Protein 8B15 (pdb70)

B-factor: mean 33.49, std 14.32, range [15.81, 115.96]

Radius of gyration: 19.99 Å; Cα contacts (8 Å, |Δi|>4): 329; chains: 10; bounding box: 40×47×48 Å

Structure (mmCIF, N/CA/C/O backbone):
data_8B15
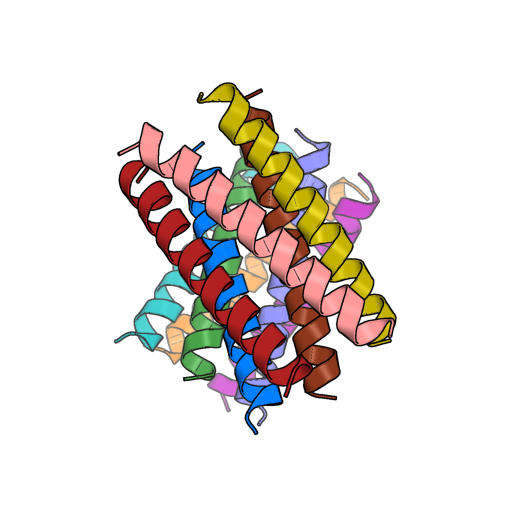#
_entry.id   8B15
#
_cell.length_a   40.273
_cell.length_b   40.273
_cell.length_c   162.422
_cell.angle_alpha   90.000
_cell.angle_beta   90.000
_cell.angle_gamma   120.000
#
_symmetry.space_group_name_H-M   'P 31'
#
loop_
_entity.id
_entity.type
_entity.pdbx_description
1 polymer CC-Pent2-I10Q
2 water water
#
loop_
_atom_site.group_PDB
_atom_site.id
_atom_site.type_symbol
_atom_site.label_atom_id
_atom_site.label_alt_id
_atom_site.label_comp_id
_atom_site.label_asym_id
_atom_site.label_entity_id
_atom_site.label_seq_id
_atom_site.pdbx_PDB_ins_code
_atom_site.Cartn_x
_atom_site.Cartn_y
_atom_site.Cartn_z
_atom_site.occupancy
_atom_site.B_iso_or_equiv
_atom_site.auth_seq_id
_atom_site.auth_comp_id
_atom_site.auth_asym_id
_atom_site.auth_atom_id
_atom_site.pdbx_PDB_model_num
ATOM 1 N N . GLY A 1 2 ? 54.232 -39.801 42.241 1.00 41.77 2 GLY A N 1
ATOM 2 C CA . GLY A 1 2 ? 54.226 -40.007 43.702 1.00 36.45 2 GLY A CA 1
ATOM 3 C C . GLY A 1 2 ? 53.955 -38.716 44.465 1.00 38.02 2 GLY A C 1
ATOM 4 O O . GLY A 1 2 ? 53.738 -37.663 43.870 1.00 32.11 2 GLY A O 1
ATOM 5 N N . GLU A 1 3 ? 54.042 -38.803 45.797 1.00 38.28 3 GLU A N 1
ATOM 6 C CA . GLU A 1 3 ? 53.613 -37.730 46.678 1.00 36.40 3 GLU A CA 1
ATOM 7 C C . GLU A 1 3 ? 54.461 -36.474 46.485 1.00 35.78 3 GLU A C 1
ATOM 8 O O . GLU A 1 3 ? 53.899 -35.377 46.416 1.00 27.18 3 GLU A O 1
ATOM 14 N N . ILE A 1 4 ? 55.796 -36.615 46.406 1.00 25.85 4 ILE A N 1
ATOM 15 C CA . ILE A 1 4 ? 56.647 -35.443 46.277 1.00 24.53 4 ILE A CA 1
ATOM 16 C C . ILE A 1 4 ? 56.398 -34.779 44.926 1.00 23.83 4 ILE A C 1
ATOM 17 O O . ILE A 1 4 ? 56.170 -33.570 44.854 1.00 28.35 4 ILE A O 1
ATOM 22 N N . ALA A 1 5 ? 56.453 -35.578 43.853 1.00 22.25 5 ALA A N 1
ATOM 23 C CA . ALA A 1 5 ? 56.221 -35.068 42.508 1.00 27.96 5 ALA A CA 1
ATOM 24 C C . ALA A 1 5 ? 54.903 -34.288 42.437 1.00 29.82 5 ALA A C 1
ATOM 25 O O . ALA A 1 5 ? 54.836 -33.228 41.817 1.00 30.96 5 ALA A O 1
ATOM 27 N N . GLN A 1 6 ? 53.864 -34.824 43.076 1.00 29.61 6 GLN A N 1
ATOM 28 C CA . GLN A 1 6 ? 52.525 -34.264 42.997 1.00 37.26 6 GLN A CA 1
ATOM 29 C C . GLN A 1 6 ? 52.452 -32.960 43.784 1.00 31.22 6 GLN A C 1
ATOM 30 O O . GLN A 1 6 ? 51.839 -32.000 43.329 1.00 27.08 6 GLN A O 1
ATOM 36 N N . THR A 1 7 ? 53.079 -32.930 44.968 1.00 29.18 7 THR A N 1
ATOM 37 C CA . THR A 1 7 ? 53.122 -31.713 45.751 1.00 28.84 7 THR A CA 1
ATOM 38 C C . THR A 1 7 ? 53.784 -30.599 44.936 1.00 28.32 7 THR A C 1
ATOM 39 O O . THR A 1 7 ? 53.285 -29.474 44.908 1.00 27.19 7 THR A O 1
ATOM 43 N N . LEU A 1 8 ? 54.896 -30.915 44.267 1.00 24.13 8 LEU A N 1
ATOM 44 C CA . LEU A 1 8 ? 55.620 -29.906 43.515 1.00 25.94 8 LEU A CA 1
ATOM 45 C C . LEU A 1 8 ? 54.759 -29.394 42.358 1.00 26.99 8 LEU A C 1
ATOM 46 O O . LEU A 1 8 ? 54.748 -28.196 42.067 1.00 25.04 8 LEU A O 1
ATOM 51 N N . LYS A 1 9 ? 54.038 -30.305 41.703 1.00 28.67 9 LYS A N 1
ATOM 52 C CA . LYS A 1 9 ? 53.163 -29.919 40.605 1.00 30.96 9 LYS A CA 1
ATOM 53 C C . LYS A 1 9 ? 52.036 -29.017 41.114 1.00 28.85 9 LYS A C 1
ATOM 54 O O . LYS A 1 9 ? 51.687 -28.029 40.463 1.00 24.36 9 LYS A O 1
ATOM 60 N N . GLU A 1 10 ? 51.476 -29.344 42.288 1.00 29.00 10 GLU A N 1
ATOM 61 C CA . GLU A 1 10 ? 50.426 -28.520 42.864 1.00 28.79 10 GLU A CA 1
ATOM 62 C C . GLU A 1 10 ? 50.970 -27.126 43.169 1.00 23.17 10 GLU A C 1
ATOM 63 O O . GLU A 1 10 ? 50.296 -26.128 42.913 1.00 30.33 10 GLU A O 1
ATOM 69 N N . GLN A 1 11 ? 52.182 -27.065 43.728 1.00 19.60 11 GLN A N 1
ATOM 70 C CA . GLN A 1 11 ? 52.815 -25.792 44.034 1.00 21.81 11 GLN A CA 1
ATOM 71 C C . GLN A 1 11 ? 52.950 -24.946 42.768 1.00 23.42 11 GLN A C 1
ATOM 72 O O . GLN A 1 11 ? 52.650 -23.750 42.798 1.00 20.32 11 GLN A O 1
ATOM 78 N N . ALA A 1 12 ? 53.405 -25.574 41.674 1.00 20.73 12 ALA A N 1
ATOM 79 C CA . ALA A 1 12 ? 53.608 -24.871 40.419 1.00 20.16 12 ALA A CA 1
ATOM 80 C C . ALA A 1 12 ? 52.288 -24.282 39.918 1.00 23.76 12 ALA A C 1
ATOM 81 O O . ALA A 1 12 ? 52.258 -23.146 39.423 1.00 21.77 12 ALA A O 1
ATOM 83 N N . LYS A 1 13 ? 51.209 -25.075 40.037 1.00 24.29 13 LYS A N 1
ATOM 84 C CA . LYS A 1 13 ? 49.895 -24.656 39.584 1.00 22.87 13 LYS A CA 1
ATOM 85 C C . LYS A 1 13 ? 49.412 -23.452 40.403 1.00 29.98 13 LYS A C 1
ATOM 86 O O . LYS A 1 13 ? 48.903 -22.465 39.847 1.00 21.62 13 LYS A O 1
ATOM 92 N N . THR A 1 14 ? 49.573 -23.542 41.732 1.00 22.45 14 THR A N 1
ATOM 93 C CA . THR A 1 14 ? 49.125 -22.473 42.598 1.00 22.43 14 THR A CA 1
ATOM 94 C C . THR A 1 14 ? 49.911 -21.196 42.305 1.00 19.99 14 THR A C 1
ATOM 95 O O . THR A 1 14 ? 49.333 -20.107 42.293 1.00 18.77 14 THR A O 1
ATOM 99 N N . LEU A 1 15 ? 51.221 -21.339 42.071 1.00 17.87 15 LEU A N 1
ATOM 100 C CA . LEU A 1 15 ? 52.058 -20.194 41.753 1.00 20.62 15 LEU A CA 1
ATOM 101 C C . LEU A 1 15 ? 51.560 -19.487 40.497 1.00 25.10 15 LEU A C 1
ATOM 102 O O . LEU A 1 15 ? 51.566 -18.257 40.452 1.00 24.28 15 LEU A O 1
ATOM 107 N N . LYS A 1 16 ? 51.143 -20.259 39.485 1.00 28.73 16 LYS A N 1
ATOM 108 C CA . LYS A 1 16 ? 50.617 -19.668 38.264 1.00 25.99 16 LYS A CA 1
ATOM 109 C C . LYS A 1 16 ? 49.347 -18.872 38.548 1.00 27.27 16 LYS A C 1
ATOM 110 O O . LYS A 1 16 ? 49.156 -17.793 37.971 1.00 24.17 16 LYS A O 1
ATOM 116 N N . GLU A 1 17 ? 48.476 -19.401 39.416 1.00 24.56 17 GLU A N 1
ATOM 117 C CA . GLU A 1 17 ? 47.261 -18.679 39.776 1.00 29.33 17 GLU A CA 1
ATOM 118 C C . GLU A 1 17 ? 47.618 -17.352 40.453 1.00 23.59 17 GLU A C 1
ATOM 119 O O . GLU A 1 17 ? 47.020 -16.311 40.154 1.00 21.80 17 GLU A O 1
ATOM 125 N N . ILE A 1 18 ? 48.574 -17.419 41.386 1.00 23.19 18 ILE A N 1
ATOM 126 C CA . ILE A 1 18 ? 49.030 -16.255 42.117 1.00 22.25 18 ILE A CA 1
ATOM 127 C C . ILE A 1 18 ? 49.559 -15.202 41.145 1.00 21.14 18 ILE A C 1
ATOM 128 O O . ILE A 1 18 ? 49.216 -14.015 41.262 1.00 19.00 18 ILE A O 1
ATOM 133 N N . ALA A 1 19 ? 50.384 -15.641 40.185 1.00 24.76 19 ALA A N 1
ATOM 134 C CA . ALA A 1 19 ? 50.964 -14.734 39.208 1.00 26.55 19 ALA A CA 1
ATOM 135 C C . ALA A 1 19 ? 49.859 -14.043 38.410 1.00 21.67 19 ALA A C 1
ATOM 136 O O . ALA A 1 19 ? 49.945 -12.841 38.157 1.00 23.87 19 ALA A O 1
ATOM 138 N N . TRP A 1 20 ? 48.839 -14.808 38.003 1.00 21.23 20 TRP A N 1
ATOM 139 C CA . TRP A 1 20 ? 47.772 -14.258 37.182 1.00 25.29 20 TRP A CA 1
ATOM 140 C C . TRP A 1 20 ? 46.950 -13.228 37.963 1.00 29.77 20 TRP A C 1
ATOM 141 O O . TRP A 1 20 ? 46.624 -12.170 37.444 1.00 23.65 20 TRP A O 1
ATOM 152 N N . THR A 1 21 ? 46.580 -13.564 39.198 1.00 22.88 21 THR A N 1
ATOM 153 C CA . THR A 1 21 ? 45.783 -12.667 40.022 1.00 20.04 21 THR A CA 1
ATOM 154 C C . THR A 1 21 ? 46.532 -11.356 40.254 1.00 20.13 21 THR A C 1
ATOM 155 O O . THR A 1 21 ? 45.930 -10.283 40.195 1.00 21.78 21 THR A O 1
ATOM 159 N N . LEU A 1 22 ? 47.850 -11.454 40.487 1.00 18.71 22 LEU A N 1
ATOM 160 C CA . LEU A 1 22 ? 48.661 -10.270 40.684 1.00 17.66 22 LEU A CA 1
ATOM 161 C C . LEU A 1 22 ? 48.694 -9.395 39.437 1.00 21.27 22 LEU A C 1
ATOM 162 O O . LEU A 1 22 ? 48.646 -8.159 39.548 1.00 18.41 22 LEU A O 1
ATOM 167 N N . LYS A 1 23 ? 48.782 -10.036 38.260 1.00 20.38 23 LYS A N 1
ATOM 168 C CA . LYS A 1 23 ? 48.743 -9.289 37.008 1.00 21.05 23 LYS A CA 1
ATOM 169 C C . LYS A 1 23 ? 47.427 -8.527 36.890 1.00 21.98 23 LYS A C 1
ATOM 170 O O . LYS A 1 23 ? 47.421 -7.372 36.458 1.00 27.02 23 LYS A O 1
ATOM 176 N N . GLU A 1 24 ? 46.311 -9.165 37.271 1.00 20.36 24 GLU A N 1
ATOM 177 C CA . GLU A 1 24 ? 45.013 -8.509 37.215 1.00 25.32 24 GLU A CA 1
ATOM 178 C C . GLU A 1 24 ? 44.997 -7.283 38.126 1.00 28.67 24 GLU A C 1
ATOM 179 O O . GLU A 1 24 ? 44.498 -6.224 37.750 1.00 28.20 24 GLU A O 1
ATOM 185 N N . ILE A 1 25 ? 45.552 -7.437 39.331 1.00 29.75 25 ILE A N 1
ATOM 186 C CA . ILE A 1 25 ? 45.594 -6.351 40.295 1.00 27.17 25 ILE A CA 1
ATOM 187 C C . ILE A 1 25 ? 46.431 -5.205 39.733 1.00 24.28 25 ILE A C 1
ATOM 188 O O . ILE A 1 25 ? 45.986 -4.055 39.757 1.00 24.79 25 ILE A O 1
ATOM 193 N N . ALA A 1 26 ? 47.625 -5.522 39.222 1.00 21.76 26 ALA A N 1
ATOM 194 C CA . ALA A 1 26 ? 48.516 -4.507 38.686 1.00 24.90 26 ALA A CA 1
ATOM 195 C C . ALA A 1 26 ? 47.853 -3.760 37.527 1.00 29.30 26 ALA A C 1
ATOM 196 O O . ALA A 1 26 ? 48.022 -2.548 37.395 1.00 25.13 26 ALA A O 1
ATOM 198 N N . GLN A 1 27 ? 47.093 -4.492 36.705 1.00 29.95 27 GLN A N 1
ATOM 199 C CA . GLN A 1 27 ? 46.486 -3.936 35.511 1.00 31.79 27 GLN A CA 1
ATOM 200 C C . GLN A 1 27 ? 45.541 -2.794 35.880 1.00 31.82 27 GLN A C 1
ATOM 201 O O . GLN A 1 27 ? 45.542 -1.754 35.230 1.00 31.36 27 GLN A O 1
ATOM 207 N N . THR A 1 28 ? 44.744 -2.982 36.938 1.00 26.55 28 THR A N 1
ATOM 208 C CA . THR A 1 28 ? 43.759 -1.984 37.297 1.00 30.18 28 THR A CA 1
ATOM 209 C C . THR A 1 28 ? 44.419 -0.735 37.891 1.00 34.61 28 THR A C 1
ATOM 210 O O . THR A 1 28 ? 43.822 0.338 37.871 1.00 29.22 28 THR A O 1
ATOM 214 N N . LEU A 1 29 ? 45.644 -0.862 38.424 1.00 30.80 29 LEU A N 1
ATOM 215 C CA . LEU A 1 29 ? 46.336 0.257 39.043 1.00 37.97 29 LEU A CA 1
ATOM 216 C C . LEU A 1 29 ? 47.231 0.983 38.029 1.00 41.17 29 LEU A C 1
ATOM 217 O O . LEU A 1 29 ? 47.511 0.381 36.974 1.00 43.32 29 LEU A O 1
ATOM 222 N N . GLU B 1 3 ? 33.256 -22.248 14.835 1.00 54.86 2 GLU B N 1
ATOM 223 C CA . GLU B 1 3 ? 33.897 -23.556 14.544 1.00 42.15 2 GLU B CA 1
ATOM 224 C C . GLU B 1 3 ? 35.389 -23.502 14.913 1.00 39.57 2 GLU B C 1
ATOM 225 O O . GLU B 1 3 ? 36.068 -22.467 14.852 1.00 31.76 2 GLU B O 1
ATOM 231 N N . ILE B 1 4 ? 35.867 -24.638 15.415 1.00 34.96 3 ILE B N 1
ATOM 232 C CA . ILE B 1 4 ? 37.194 -24.710 16.015 1.00 31.40 3 ILE B CA 1
ATOM 233 C C . ILE B 1 4 ? 38.234 -24.500 14.923 1.00 30.69 3 ILE B C 1
ATOM 234 O O . ILE B 1 4 ? 39.135 -23.673 15.080 1.00 26.33 3 ILE B O 1
ATOM 239 N N . ALA B 1 5 ? 38.117 -25.266 13.828 1.00 28.18 4 ALA B N 1
ATOM 240 C CA . ALA B 1 5 ? 39.059 -25.163 12.723 1.00 32.32 4 ALA B CA 1
ATOM 241 C C . ALA B 1 5 ? 39.188 -23.710 12.259 1.00 31.14 4 ALA B C 1
ATOM 242 O O . ALA B 1 5 ? 40.289 -23.238 11.983 1.00 31.10 4 ALA B O 1
ATOM 244 N N . GLN B 1 6 ? 38.050 -23.013 12.170 1.00 34.37 5 GLN B N 1
ATOM 245 C CA . GLN B 1 6 ? 38.007 -21.667 11.620 1.00 35.05 5 GLN B CA 1
ATOM 246 C C . GLN B 1 6 ? 38.646 -20.684 12.597 1.00 34.08 5 GLN B C 1
ATOM 247 O O . GLN B 1 6 ? 39.382 -19.790 12.172 1.00 30.85 5 GLN B O 1
ATOM 253 N N . THR B 1 7 ? 38.356 -20.849 13.896 1.00 29.20 6 THR B N 1
ATOM 254 C CA . THR B 1 7 ? 38.982 -20.001 14.891 1.00 24.97 6 THR B CA 1
ATOM 255 C C . THR B 1 7 ? 40.503 -20.128 14.812 1.00 21.33 6 THR B C 1
ATOM 256 O O . THR B 1 7 ? 41.214 -19.129 14.848 1.00 21.94 6 THR B O 1
ATOM 260 N N . LEU B 1 8 ? 41.005 -21.358 14.696 1.00 23.81 7 LEU B N 1
ATOM 261 C CA . LEU B 1 8 ? 42.440 -21.582 14.660 1.00 22.35 7 LEU B CA 1
ATOM 262 C C . LEU B 1 8 ? 43.044 -20.938 13.414 1.00 25.42 7 LEU B C 1
ATOM 263 O O . LEU B 1 8 ? 44.123 -20.360 13.478 1.00 23.76 7 LEU B O 1
ATOM 268 N N . LYS B 1 9 ? 42.349 -21.040 12.283 1.00 28.42 8 LYS B N 1
ATOM 269 C CA . LYS B 1 9 ? 42.822 -20.427 11.052 1.00 29.20 8 LYS B CA 1
ATOM 270 C C . LYS B 1 9 ? 42.857 -18.907 11.192 1.00 29.35 8 LYS B C 1
ATOM 271 O O . LYS B 1 9 ? 43.807 -18.265 10.737 1.00 28.95 8 LYS B O 1
ATOM 277 N N . GLU B 1 10 ? 41.833 -18.326 11.833 1.00 30.08 9 GLU B N 1
ATOM 278 C CA . GLU B 1 10 ? 41.813 -16.889 12.047 1.00 29.50 9 GLU B CA 1
ATOM 279 C C . GLU B 1 10 ? 42.991 -16.479 12.932 1.00 28.04 9 GLU B C 1
ATOM 280 O O . GLU B 1 10 ? 43.645 -15.469 12.678 1.00 24.81 9 GLU B O 1
ATOM 286 N N . GLN B 1 11 ? 43.254 -17.258 13.981 1.00 27.08 10 GLN B N 1
ATOM 287 C CA . GLN B 1 11 ? 44.372 -16.985 14.872 1.00 30.93 10 GLN B CA 1
ATOM 288 C C . GLN B 1 11 ? 45.684 -16.980 14.087 1.00 26.30 10 GLN B C 1
ATOM 289 O O . GLN B 1 11 ? 46.514 -16.102 14.286 1.00 25.16 10 GLN B O 1
ATOM 295 N N . ALA B 1 12 ? 45.868 -17.976 13.213 1.00 27.08 11 ALA B N 1
ATOM 296 C CA . ALA B 1 12 ? 47.087 -18.090 12.423 1.00 31.29 11 ALA B CA 1
ATOM 297 C C . ALA B 1 12 ? 47.268 -16.853 11.537 1.00 27.90 11 ALA B C 1
ATOM 298 O O . ALA B 1 12 ? 48.384 -16.351 11.389 1.00 26.44 11 ALA B O 1
ATOM 300 N N . LYS B 1 13 ? 46.165 -16.389 10.940 1.00 25.61 12 LYS B N 1
ATOM 301 C CA . LYS B 1 13 ? 46.187 -15.225 10.068 1.00 28.76 12 LYS B CA 1
ATOM 302 C C . LYS B 1 13 ? 46.578 -13.972 10.859 1.00 28.66 12 LYS B C 1
ATOM 303 O O . LYS B 1 13 ? 47.408 -13.174 10.418 1.00 24.69 12 LYS B O 1
ATOM 309 N N . THR B 1 14 ? 45.978 -13.806 12.041 1.00 24.17 13 THR B N 1
ATOM 310 C CA . THR B 1 14 ? 46.265 -12.652 12.868 1.00 23.86 13 THR B CA 1
ATOM 311 C C . THR B 1 14 ? 47.728 -12.676 13.300 1.00 23.82 13 THR B C 1
ATOM 312 O O . THR B 1 14 ? 48.380 -11.634 13.323 1.00 20.43 13 THR B O 1
ATOM 316 N N . LEU B 1 15 ? 48.235 -13.858 13.644 1.00 22.13 14 LEU B N 1
ATOM 317 C CA . LEU B 1 15 ? 49.627 -14.003 14.050 1.00 21.92 14 LEU B CA 1
ATOM 318 C C . LEU B 1 15 ? 50.560 -13.547 12.932 1.00 19.86 14 LEU B C 1
ATOM 319 O O . LEU B 1 15 ? 51.571 -12.896 13.211 1.00 19.60 14 LEU B O 1
ATOM 324 N N . LYS B 1 16 ? 50.230 -13.892 11.680 1.00 24.86 15 LYS B N 1
ATOM 325 C CA . LYS B 1 16 ? 51.031 -13.451 10.546 1.00 22.99 15 LYS B CA 1
ATOM 326 C C . LYS B 1 16 ? 51.043 -11.924 10.441 1.00 21.58 15 LYS B C 1
ATOM 327 O O . LYS B 1 16 ? 52.078 -11.334 10.143 1.00 26.60 15 LYS B O 1
ATOM 333 N N . GLU B 1 17 ? 49.891 -11.286 10.661 1.00 22.71 16 GLU B N 1
ATOM 334 C CA . GLU B 1 17 ? 49.825 -9.831 10.623 1.00 26.04 16 GLU B CA 1
ATOM 335 C C . GLU B 1 17 ? 50.711 -9.230 11.716 1.00 22.33 16 GLU B C 1
ATOM 336 O O . GLU B 1 17 ? 51.419 -8.256 11.488 1.00 23.53 16 GLU B O 1
ATOM 342 N N . ILE B 1 18 ? 50.628 -9.802 12.916 1.00 19.45 17 ILE B N 1
ATOM 343 C CA . ILE B 1 18 ? 51.413 -9.359 14.054 1.00 19.08 17 ILE B CA 1
ATOM 344 C C . ILE B 1 18 ? 52.905 -9.456 13.721 1.00 21.88 17 ILE B C 1
ATOM 345 O O . ILE B 1 18 ? 53.664 -8.503 13.968 1.00 21.49 17 ILE B O 1
ATOM 350 N N . ALA B 1 19 ? 53.308 -10.595 13.145 1.00 20.71 18 ALA B N 1
ATOM 351 C CA . ALA B 1 19 ? 54.700 -10.803 12.783 1.00 24.18 18 ALA B CA 1
ATOM 352 C C . ALA B 1 19 ? 55.154 -9.744 11.779 1.00 25.44 18 ALA B C 1
ATOM 353 O O . ALA B 1 19 ? 56.263 -9.234 11.896 1.00 21.69 18 ALA B O 1
ATOM 355 N N . TRP B 1 20 ? 54.306 -9.435 10.789 1.00 21.75 19 TRP B N 1
ATOM 356 C CA . TRP B 1 20 ? 54.662 -8.483 9.747 1.00 23.72 19 TRP B CA 1
ATOM 357 C C . TRP B 1 20 ? 54.816 -7.078 10.328 1.00 25.97 19 TRP B C 1
ATOM 358 O O . TRP B 1 20 ? 55.747 -6.362 9.994 1.00 22.63 19 TRP B O 1
ATOM 369 N N . THR B 1 21 ? 53.866 -6.653 11.158 1.00 22.46 20 THR B N 1
ATOM 370 C CA . THR B 1 21 ? 53.902 -5.322 11.744 1.00 24.19 20 THR B CA 1
ATOM 371 C C . THR B 1 21 ? 55.163 -5.159 12.589 1.00 26.38 20 THR B C 1
ATOM 372 O O . THR B 1 21 ? 55.809 -4.107 12.551 1.00 25.06 20 THR B O 1
ATOM 376 N N . LEU B 1 22 ? 55.518 -6.219 13.331 1.00 29.71 21 LEU B N 1
ATOM 377 C CA . LEU B 1 22 ? 56.720 -6.181 14.148 1.00 25.42 21 LEU B CA 1
ATOM 378 C C . LEU B 1 22 ? 57.974 -6.053 13.281 1.00 36.19 21 LEU B C 1
ATOM 379 O O . LEU B 1 22 ? 58.909 -5.349 13.647 1.00 29.17 21 LEU B O 1
ATOM 384 N N . LYS B 1 23 ? 58.002 -6.757 12.143 1.00 28.36 22 LYS B N 1
ATOM 385 C CA . LYS B 1 23 ? 59.112 -6.632 11.207 1.00 28.98 22 LYS B CA 1
ATOM 386 C C . LYS B 1 23 ? 59.232 -5.188 10.717 1.00 24.67 22 LYS B C 1
ATOM 387 O O . LYS B 1 23 ? 60.334 -4.672 10.601 1.00 23.96 22 LYS B O 1
ATOM 391 N N . GLU B 1 24 ? 58.108 -4.526 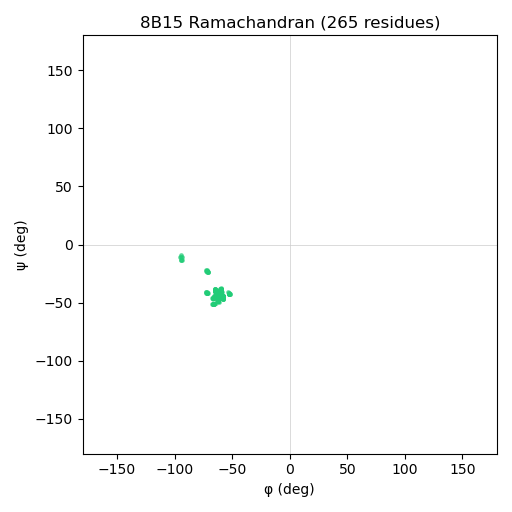10.435 1.00 21.57 23 GLU B N 1
ATOM 392 C CA . GLU B 1 24 ? 58.125 -3.133 10.006 1.00 22.46 23 GLU B CA 1
ATOM 393 C C . GLU B 1 24 ? 58.743 -2.252 11.094 1.00 27.20 23 GLU B C 1
ATOM 394 O O . GLU B 1 24 ? 59.565 -1.375 10.811 1.00 24.13 23 GLU B O 1
ATOM 400 N N . ILE B 1 25 ? 58.338 -2.497 12.344 1.00 20.52 24 ILE B N 1
ATOM 401 C CA . ILE B 1 25 ? 58.846 -1.736 13.471 1.00 24.79 24 ILE B CA 1
ATOM 402 C C . ILE B 1 25 ? 60.355 -1.946 13.597 1.00 24.75 24 ILE B C 1
ATOM 403 O O . ILE B 1 25 ? 61.105 -0.978 13.705 1.00 23.51 24 ILE B O 1
ATOM 408 N N . ALA B 1 26 ? 60.791 -3.207 13.563 1.00 21.10 25 ALA B N 1
ATOM 409 C CA . ALA B 1 26 ? 62.197 -3.541 13.700 1.00 21.58 25 ALA B CA 1
ATOM 410 C C . ALA B 1 26 ? 63.017 -2.890 12.591 1.00 24.16 25 ALA B C 1
ATOM 411 O O . ALA B 1 26 ? 64.133 -2.435 12.835 1.00 27.02 25 ALA B O 1
ATOM 413 N N . GLN B 1 27 ? 62.456 -2.852 11.371 1.00 22.98 26 GLN B N 1
ATOM 414 C CA . GLN B 1 27 ? 63.162 -2.355 10.203 1.00 24.26 26 GLN B CA 1
ATOM 415 C C . GLN B 1 27 ? 63.571 -0.898 10.427 1.00 25.22 26 GLN B C 1
ATOM 416 O O . GLN B 1 27 ? 64.696 -0.519 10.109 1.00 26.15 26 GLN B O 1
ATOM 422 N N . THR B 1 28 ? 62.661 -0.084 10.989 1.00 25.69 27 THR B N 1
ATOM 423 C CA . THR B 1 28 ? 62.943 1.327 11.125 1.00 28.92 27 THR B CA 1
ATOM 424 C C . THR B 1 28 ? 63.980 1.574 12.221 1.00 27.12 27 THR B C 1
ATOM 425 O O . THR B 1 28 ? 64.630 2.620 12.227 1.00 29.87 27 THR B O 1
ATOM 429 N N . LEU B 1 29 ? 64.125 0.625 13.154 1.00 26.71 28 LEU B N 1
ATOM 430 C CA . LEU B 1 29 ? 65.017 0.799 14.293 1.00 31.71 28 LEU B CA 1
ATOM 431 C C . LEU B 1 29 ? 66.397 0.197 14.013 1.00 34.63 28 LEU B C 1
ATOM 432 O O . LEU B 1 29 ? 67.326 0.399 14.792 1.00 35.60 28 LEU B O 1
ATOM 437 N N . LYS B 1 30 ? 66.533 -0.540 12.904 1.00 35.49 29 LYS B N 1
ATOM 438 C CA . LYS B 1 30 ? 67.729 -1.337 12.653 1.00 37.37 29 LYS B CA 1
ATOM 439 C C . LYS B 1 30 ? 68.953 -0.426 12.492 1.00 32.87 29 LYS B C 1
ATOM 440 O O . LYS B 1 30 ? 68.869 0.457 11.620 1.00 32.00 29 LYS B O 1
ATOM 449 N N . GLY C 1 2 ? 42.064 -30.457 32.899 1.00 40.11 1 GLY C N 1
ATOM 450 C CA . GLY C 1 2 ? 42.896 -31.290 32.007 1.00 33.22 1 GLY C CA 1
ATOM 451 C C . GLY C 1 2 ? 44.039 -30.494 31.392 1.00 32.72 1 GLY C C 1
ATOM 452 O O . GLY C 1 2 ? 43.947 -29.276 31.287 1.00 30.91 1 GLY C O 1
ATOM 453 N N . GLU C 1 3 ? 45.080 -31.194 30.933 1.00 27.13 2 GLU C N 1
ATOM 454 C CA . GLU C 1 3 ? 46.314 -30.569 30.490 1.00 31.23 2 GLU C CA 1
ATOM 455 C C . GLU C 1 3 ? 46.085 -29.680 29.271 1.00 27.24 2 GLU C C 1
ATOM 456 O O . GLU C 1 3 ? 46.617 -28.578 29.240 1.00 22.07 2 GLU C O 1
ATOM 462 N N . ILE C 1 4 ? 45.318 -30.135 28.272 1.00 25.37 3 ILE C N 1
ATOM 463 C CA . ILE C 1 4 ? 45.117 -29.336 27.070 1.00 24.20 3 ILE C CA 1
ATOM 464 C C . ILE C 1 4 ? 44.316 -28.079 27.427 1.00 24.88 3 ILE C C 1
ATOM 465 O O . ILE C 1 4 ? 44.709 -26.968 27.085 1.00 18.85 3 ILE C O 1
ATOM 470 N N . ALA C 1 5 ? 43.189 -28.264 28.113 1.00 23.83 4 ALA C N 1
ATOM 471 C CA . ALA C 1 5 ? 42.342 -27.148 28.518 1.00 26.99 4 ALA C CA 1
ATOM 472 C C . ALA C 1 5 ? 43.159 -26.091 29.277 1.00 28.87 4 ALA C C 1
ATOM 473 O O . ALA C 1 5 ? 42.986 -24.887 29.069 1.00 24.62 4 ALA C O 1
ATOM 475 N N . GLN C 1 6 ? 44.052 -26.554 30.153 1.00 27.99 5 GLN C N 1
ATOM 476 C CA . GLN C 1 6 ? 44.813 -25.677 31.026 1.00 33.91 5 GLN C CA 1
ATOM 477 C C . GLN C 1 6 ? 45.865 -24.927 30.220 1.00 28.75 5 GLN C C 1
ATOM 478 O O . GLN C 1 6 ? 46.076 -23.738 30.438 1.00 24.71 5 GLN C O 1
ATOM 484 N N . THR C 1 7 ? 46.531 -25.622 29.294 1.00 36.06 6 THR C N 1
ATOM 485 C CA . THR C 1 7 ? 47.497 -24.976 28.424 1.00 27.60 6 THR C CA 1
ATOM 486 C C . THR C 1 7 ? 46.816 -23.854 27.651 1.00 25.08 6 THR C C 1
ATOM 487 O O . THR C 1 7 ? 47.371 -22.762 27.542 1.00 25.47 6 THR C O 1
ATOM 491 N N . LEU C 1 8 ? 45.623 -24.112 27.113 1.00 23.82 7 LEU C N 1
ATOM 492 C CA . LEU C 1 8 ? 44.931 -23.113 26.314 1.00 21.73 7 LEU C CA 1
ATOM 493 C C . LEU C 1 8 ? 44.581 -21.901 27.175 1.00 25.40 7 LEU C C 1
ATOM 494 O O . LEU C 1 8 ? 44.708 -20.762 26.727 1.00 18.70 7 LEU C O 1
ATOM 499 N N . LYS C 1 9 ? 44.145 -22.155 28.414 1.00 23.00 8 LYS C N 1
ATOM 500 C CA . LYS C 1 9 ? 43.821 -21.072 29.326 1.00 24.19 8 LYS C CA 1
ATOM 501 C C . LYS C 1 9 ? 45.070 -20.257 29.656 1.00 20.48 8 LYS C C 1
ATOM 502 O O . LYS C 1 9 ? 45.013 -19.035 29.729 1.00 27.84 8 LYS C O 1
ATOM 508 N N . GLU C 1 10 ? 46.204 -20.923 29.868 1.00 22.02 9 GLU C N 1
ATOM 509 C CA . GLU C 1 10 ? 47.454 -20.225 30.148 1.00 23.17 9 GLU C CA 1
ATOM 510 C C . GLU C 1 10 ? 47.836 -19.355 28.952 1.00 20.98 9 GLU C C 1
ATOM 511 O O . GLU C 1 10 ? 48.280 -18.224 29.120 1.00 22.70 9 GLU C O 1
ATOM 517 N N . GLN C 1 11 A 47.683 -19.888 27.739 1.00 19.02 9 GLN C N 1
ATOM 518 C CA . GLN C 1 11 A 47.988 -19.138 26.530 1.00 18.98 9 GLN C CA 1
ATOM 519 C C . GLN C 1 11 A 47.134 -17.879 26.470 1.00 20.66 9 GLN C C 1
ATOM 520 O O . GLN C 1 11 A 47.633 -16.805 26.127 1.00 17.24 9 GLN C O 1
ATOM 526 N N . ALA C 1 12 ? 45.833 -18.015 26.767 1.00 18.55 10 ALA C N 1
ATOM 527 C CA . ALA C 1 12 ? 44.915 -16.892 26.728 1.00 19.45 10 ALA C CA 1
ATOM 528 C C . ALA C 1 12 ? 45.351 -15.815 27.720 1.00 22.00 10 ALA C C 1
ATOM 529 O O . ALA C 1 12 ? 45.268 -14.634 27.426 1.00 19.71 10 ALA C O 1
ATOM 531 N N . LYS C 1 13 ? 45.783 -16.234 28.907 1.00 20.73 11 LYS C N 1
ATOM 532 C CA . LYS C 1 13 ? 46.243 -15.321 29.945 1.00 22.78 11 LYS C CA 1
ATOM 533 C C . LYS C 1 13 ? 47.503 -14.586 29.488 1.00 23.31 11 LYS C C 1
ATOM 534 O O . LYS C 1 13 ? 47.621 -13.397 29.666 1.00 21.18 11 LYS C O 1
ATOM 540 N N . THR C 1 14 ? 48.449 -15.304 28.898 1.00 20.11 12 THR C N 1
ATOM 541 C CA . THR C 1 14 ? 49.680 -14.697 28.417 1.00 21.70 12 THR C CA 1
ATOM 542 C C . THR C 1 14 ? 49.365 -13.687 27.312 1.00 19.47 12 THR C C 1
ATOM 543 O O . THR C 1 14 ? 49.950 -12.607 27.276 1.00 19.51 12 THR C O 1
ATOM 547 N N . LEU C 1 15 ? 48.430 -14.029 26.431 1.00 20.11 13 LEU C N 1
ATOM 548 C CA . LEU C 1 15 ? 48.023 -13.126 25.367 1.00 22.68 13 LEU C CA 1
ATOM 549 C C . LEU C 1 15 ? 47.453 -11.827 25.948 1.00 24.24 13 LEU C C 1
ATOM 550 O O . LEU C 1 15 ? 47.717 -10.749 25.429 1.00 22.08 13 LEU C O 1
ATOM 555 N N . LYS C 1 16 ? 46.670 -11.921 27.023 1.00 31.28 14 LYS C N 1
ATOM 556 C CA . LYS C 1 16 ? 46.129 -10.736 27.685 1.00 27.61 14 LYS C CA 1
ATOM 557 C C . LYS C 1 16 ? 47.262 -9.871 28.237 1.00 24.10 14 LYS C C 1
ATOM 558 O O . LYS C 1 16 ? 47.186 -8.651 28.169 1.00 25.13 14 LYS C O 1
ATOM 564 N N . GLU C 1 17 ? 48.302 -10.492 28.813 1.00 23.03 15 GLU C N 1
ATOM 565 C CA . GLU C 1 17 ? 49.436 -9.729 29.324 1.00 24.90 15 GLU C CA 1
ATOM 566 C C . GLU C 1 17 ? 50.128 -9.005 28.176 1.00 22.31 15 GLU C C 1
ATOM 567 O O . GLU C 1 17 ? 50.506 -7.848 28.302 1.00 21.65 15 GLU C O 1
ATOM 573 N N . ILE C 1 18 ? 50.330 -9.713 27.066 1.00 22.27 16 ILE C N 1
ATOM 574 C CA . ILE C 1 18 ? 50.951 -9.148 25.875 1.00 21.15 16 ILE C CA 1
ATOM 575 C C . ILE C 1 18 ? 50.144 -7.944 25.392 1.00 18.17 16 ILE C C 1
ATOM 576 O O . ILE C 1 18 ? 50.716 -6.902 25.097 1.00 21.69 16 ILE C O 1
ATOM 581 N N . ALA C 1 19 ? 48.822 -8.087 25.330 1.00 18.94 17 ALA C N 1
ATOM 582 C CA . ALA C 1 19 ? 47.951 -7.004 24.896 1.00 20.23 17 ALA C CA 1
ATOM 583 C C . ALA C 1 19 ? 48.106 -5.791 25.807 1.00 20.79 17 ALA C C 1
ATOM 584 O O . ALA C 1 19 ? 48.159 -4.667 25.322 1.00 25.27 17 ALA C O 1
ATOM 586 N N . TRP C 1 20 ? 48.171 -6.017 27.125 1.00 22.14 18 TRP C N 1
ATOM 587 C CA . TRP C 1 20 ? 48.260 -4.929 28.086 1.00 21.99 18 TRP C CA 1
ATOM 588 C C . TRP C 1 20 ? 49.592 -4.190 27.948 1.00 19.44 18 TRP C C 1
ATOM 589 O O . TRP C 1 20 ? 49.629 -2.960 27.966 1.00 21.07 18 TRP C O 1
ATOM 600 N N . THR C 1 21 ? 50.692 -4.943 27.852 1.00 17.29 19 THR C N 1
ATOM 601 C CA . THR C 1 21 ? 52.013 -4.349 27.745 1.00 19.54 19 THR C CA 1
ATOM 602 C C . THR C 1 21 ? 52.102 -3.512 26.474 1.00 21.91 19 THR C C 1
ATOM 603 O O . THR C 1 21 ? 52.677 -2.420 26.485 1.00 23.43 19 THR C O 1
ATOM 607 N N . LEU C 1 22 ? 51.519 -4.026 25.381 1.00 21.41 20 LEU C N 1
ATOM 608 C CA . LEU C 1 22 ? 51.531 -3.297 24.120 1.00 24.63 20 LEU C CA 1
ATOM 609 C C . LEU C 1 22 ? 50.734 -1.999 24.238 1.00 22.54 20 LEU C C 1
ATOM 610 O O . LEU C 1 22 ? 51.141 -0.986 23.668 1.00 22.09 20 LEU C O 1
ATOM 615 N N . LYS C 1 23 ? 49.604 -2.031 24.956 1.00 21.89 21 LYS C N 1
ATOM 616 C CA . LYS C 1 23 ? 48.832 -0.819 25.184 1.00 29.41 21 LYS C CA 1
ATOM 617 C C . LYS C 1 23 ? 49.674 0.212 25.929 1.00 21.84 21 LYS C C 1
ATOM 618 O O . LYS C 1 23 ? 49.622 1.397 25.606 1.00 28.16 21 LYS C O 1
ATOM 624 N N . GLU C 1 24 ? 50.452 -0.230 26.922 1.00 25.86 22 GLU C N 1
ATOM 625 C CA . GLU C 1 24 ? 51.318 0.677 27.662 1.00 31.91 22 GLU C CA 1
ATOM 626 C C . GLU C 1 24 ? 52.340 1.325 26.721 1.00 32.27 22 GLU C C 1
ATOM 627 O O . GLU C 1 24 ? 52.598 2.531 26.781 1.00 29.01 22 GLU C O 1
ATOM 633 N N . ILE C 1 25 ? 52.923 0.507 25.844 1.00 23.22 23 ILE C N 1
ATOM 634 C CA . ILE C 1 25 ? 53.908 0.988 24.890 1.00 28.02 23 ILE C CA 1
ATOM 635 C C . ILE C 1 25 ? 53.268 2.013 23.956 1.00 28.69 23 ILE C C 1
ATOM 636 O O . ILE C 1 25 ? 53.818 3.090 23.756 1.00 29.00 23 ILE C O 1
ATOM 641 N N . ALA C 1 26 ? 52.103 1.674 23.397 1.00 23.16 24 ALA C N 1
ATOM 642 C CA . ALA C 1 26 ? 51.408 2.558 22.476 1.00 24.49 24 ALA C CA 1
ATOM 643 C C . ALA C 1 26 ? 51.074 3.889 23.150 1.00 27.95 24 ALA C C 1
ATOM 644 O O . ALA C 1 26 ? 51.162 4.939 22.517 1.00 30.78 24 ALA C O 1
ATOM 646 N N . GLN C 1 27 ? 50.695 3.832 24.432 1.00 28.76 25 GLN C N 1
ATOM 647 C CA . GLN C 1 27 ? 50.261 5.005 25.169 1.00 32.23 25 GLN C CA 1
ATOM 648 C C . GLN C 1 27 ? 51.382 6.053 25.203 1.00 34.30 25 GLN C C 1
ATOM 649 O O . GLN C 1 27 ? 51.130 7.238 24.995 1.00 28.44 25 GLN C O 1
ATOM 655 N N . THR C 1 28 ? 52.616 5.617 25.437 1.00 27.95 26 THR C N 1
ATOM 656 C CA . THR C 1 28 ? 53.724 6.546 25.576 1.00 33.72 26 THR C CA 1
ATOM 657 C C . THR C 1 28 ? 54.083 7.183 24.225 1.00 30.61 26 THR C C 1
ATOM 658 O O . THR C 1 28 ? 54.674 8.260 24.191 1.00 35.21 26 THR C O 1
ATOM 662 N N . LEU C 1 29 ? 53.752 6.524 23.110 1.00 29.14 27 LEU C N 1
ATOM 663 C CA . LEU C 1 29 ? 54.097 7.026 21.783 1.00 31.57 27 LEU C CA 1
ATOM 664 C C . LEU C 1 29 ? 52.957 7.881 21.210 1.00 36.96 27 LEU C C 1
ATOM 665 O O . LEU C 1 29 ? 51.811 7.752 21.721 1.00 36.57 27 LEU C O 1
ATOM 670 N N . GLY D 1 2 ? 58.043 -37.693 56.274 1.00 48.99 1 GLY D N 1
ATOM 671 C CA . GLY D 1 2 ? 59.248 -37.128 56.909 1.00 40.48 1 GLY D CA 1
ATOM 672 C C . GLY D 1 2 ? 59.326 -35.611 56.756 1.00 41.23 1 GLY D C 1
ATOM 673 O O . GLY D 1 2 ? 58.409 -34.968 56.234 1.00 35.94 1 GLY D O 1
ATOM 674 N N . GLU D 1 3 ? 60.485 -35.070 57.145 1.00 40.35 2 GLU D N 1
ATOM 675 C CA . GLU D 1 3 ? 60.673 -33.632 57.252 1.00 39.77 2 GLU D CA 1
ATOM 676 C C . GLU D 1 3 ? 60.571 -32.954 55.889 1.00 31.45 2 GLU D C 1
ATOM 677 O O . GLU D 1 3 ? 59.927 -31.913 55.793 1.00 25.65 2 GLU D O 1
ATOM 683 N N . ILE D 1 4 ? 61.191 -33.510 54.842 1.00 29.84 3 ILE D N 1
ATOM 684 C CA . ILE D 1 4 ? 61.159 -32.881 53.525 1.00 24.21 3 ILE D CA 1
ATOM 685 C C . ILE D 1 4 ? 59.723 -32.891 52.999 1.00 24.54 3 ILE D C 1
ATOM 686 O O . ILE D 1 4 ? 59.207 -31.852 52.578 1.00 26.20 3 ILE D O 1
ATOM 691 N N . ALA D 1 5 ? 59.087 -34.073 53.015 1.00 23.84 4 ALA D N 1
ATOM 692 C CA . ALA D 1 5 ? 57.722 -34.209 52.530 1.00 27.15 4 ALA D CA 1
ATOM 693 C C . ALA D 1 5 ? 56.808 -33.189 53.214 1.00 30.56 4 ALA D C 1
ATOM 694 O O . ALA D 1 5 ? 55.955 -32.583 52.568 1.00 26.59 4 ALA D O 1
ATOM 696 N N . GLN D 1 6 ? 56.989 -33.014 54.529 1.00 31.53 5 GLN D N 1
ATOM 697 C CA . GLN D 1 6 ? 56.116 -32.178 55.329 1.00 29.62 5 GLN D CA 1
ATOM 698 C C . GLN D 1 6 ? 56.360 -30.708 55.009 1.00 24.39 5 GLN D C 1
ATOM 699 O O . GLN D 1 6 ? 55.419 -29.939 54.918 1.00 24.14 5 GLN D O 1
ATOM 705 N N . THR D 1 7 ? 57.625 -30.318 54.849 1.00 22.99 6 THR D N 1
ATOM 706 C CA . THR D 1 7 ? 57.945 -28.956 54.467 1.00 25.10 6 THR D CA 1
ATOM 707 C C . THR D 1 7 ? 57.268 -28.622 53.137 1.00 28.65 6 THR D C 1
ATOM 708 O O . THR D 1 7 ? 56.684 -27.546 52.989 1.00 23.16 6 THR D O 1
ATOM 712 N N . LEU D 1 8 ? 57.339 -29.540 52.171 1.00 26.81 7 LEU D N 1
ATOM 713 C CA . LEU D 1 8 ? 56.768 -29.277 50.856 1.00 26.37 7 LEU D CA 1
ATOM 714 C C . LEU D 1 8 ? 55.252 -29.131 50.967 1.00 29.94 7 LEU D C 1
ATOM 715 O O . LEU D 1 8 ? 54.662 -28.273 50.321 1.00 27.18 7 LEU D O 1
ATOM 720 N N . LYS D 1 9 ? 54.629 -29.971 51.793 1.00 27.93 8 LYS D N 1
ATOM 721 C CA . LYS D 1 9 ? 53.192 -29.899 52.000 1.00 35.90 8 LYS D CA 1
ATOM 722 C C . LYS D 1 9 ? 52.815 -28.574 52.655 1.00 35.84 8 LYS D C 1
ATOM 723 O O . LYS D 1 9 ? 51.822 -27.969 52.265 1.00 27.24 8 LYS D O 1
ATOM 729 N N . GLU D 1 10 ? 53.607 -28.121 53.630 1.00 30.21 9 GLU D N 1
ATOM 730 C CA . GLU D 1 10 ? 53.350 -26.846 54.279 1.00 32.84 9 GLU D CA 1
ATOM 731 C C . GLU D 1 10 ? 53.443 -25.714 53.254 1.00 25.46 9 GLU D C 1
ATOM 732 O O . GLU D 1 10 ? 52.602 -24.814 53.252 1.00 27.06 9 GLU D O 1
ATOM 738 N N . GLN D 1 11 ? 54.467 -25.767 52.392 1.00 23.35 10 GLN D N 1
ATOM 739 C CA . GLN D 1 11 ? 54.640 -24.759 51.361 1.00 22.12 10 GLN D CA 1
ATOM 740 C 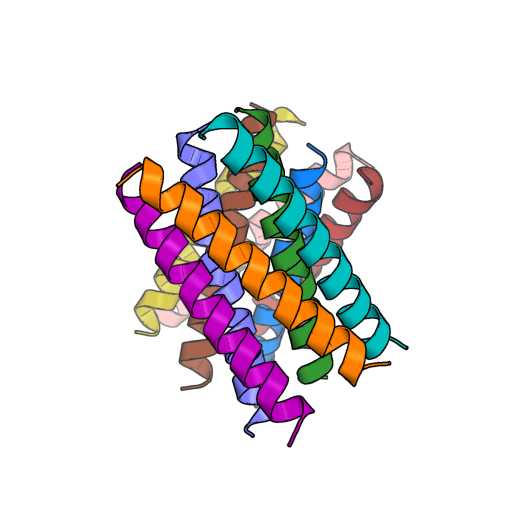C . GLN D 1 11 ? 53.404 -24.703 50.466 1.00 24.82 10 GLN D C 1
ATOM 741 O O . GLN D 1 11 ? 52.919 -23.611 50.151 1.00 24.63 10 GLN D O 1
ATOM 747 N N . ALA D 1 12 ? 52.919 -25.880 50.049 1.00 22.97 11 ALA D N 1
ATOM 748 C CA . ALA D 1 12 ? 51.780 -25.964 49.151 1.00 27.14 11 ALA D CA 1
ATOM 749 C C . ALA D 1 12 ? 50.549 -25.336 49.802 1.00 26.67 11 ALA D C 1
ATOM 750 O O . ALA D 1 12 ? 49.778 -24.647 49.139 1.00 26.10 11 ALA D O 1
ATOM 752 N N . LYS D 1 13 ? 50.363 -25.606 51.098 1.00 26.35 12 LYS D N 1
ATOM 753 C CA . LYS D 1 13 ? 49.226 -25.095 51.845 1.00 27.90 12 LYS D CA 1
ATOM 754 C C . LYS D 1 13 ? 49.301 -23.581 51.942 1.00 25.89 12 LYS D C 1
ATOM 755 O O . LYS D 1 13 ? 48.314 -22.895 51.731 1.00 24.22 12 LYS D O 1
ATOM 761 N N . THR D 1 14 ? 50.487 -23.057 52.256 1.00 22.50 13 THR D N 1
ATOM 762 C CA . THR D 1 14 ? 50.662 -21.616 52.380 1.00 24.30 13 THR D CA 1
ATOM 763 C C . THR D 1 14 ? 50.408 -20.948 51.032 1.00 28.63 13 THR D C 1
ATOM 764 O O . THR D 1 14 ? 49.785 -19.897 50.983 1.00 23.09 13 THR D O 1
ATOM 768 N N . LEU D 1 15 ? 50.875 -21.567 49.949 1.00 22.05 14 LEU D N 1
ATOM 769 C CA . LEU D 1 15 ? 50.650 -21.026 48.615 1.00 26.80 14 LEU D CA 1
ATOM 770 C C . LEU D 1 15 ? 49.157 -20.920 48.309 1.00 22.69 14 LEU D C 1
ATOM 771 O O . LEU D 1 15 ? 48.728 -19.935 47.720 1.00 23.50 14 LEU D O 1
ATOM 776 N N . LYS D 1 16 ? 48.377 -21.927 48.715 1.00 21.60 15 LYS D N 1
ATOM 777 C CA . LYS D 1 16 ? 46.933 -21.885 48.524 1.00 21.73 15 LYS D CA 1
ATOM 778 C C . LYS D 1 16 ? 46.316 -20.716 49.294 1.00 23.98 15 LYS D C 1
ATOM 779 O O . LYS D 1 16 ? 45.406 -20.064 48.797 1.00 22.14 15 LYS D O 1
ATOM 785 N N . GLU D 1 17 ? 46.786 -20.469 50.520 1.00 24.57 16 GLU D N 1
ATOM 786 C CA . GLU D 1 17 ? 46.280 -19.350 51.307 1.00 29.74 16 GLU D CA 1
ATOM 787 C C . GLU D 1 17 ? 46.592 -18.036 50.599 1.00 20.82 16 GLU D C 1
ATOM 788 O O . GLU D 1 17 ? 45.746 -17.145 50.537 1.00 25.04 16 GLU D O 1
ATOM 794 N N . ILE D 1 18 ? 47.825 -17.916 50.103 1.00 21.72 17 ILE D N 1
ATOM 795 C CA . ILE D 1 18 ? 48.272 -16.732 49.388 1.00 22.00 17 ILE D CA 1
ATOM 796 C C . ILE D 1 18 ? 47.381 -16.500 48.174 1.00 26.95 17 ILE D C 1
ATOM 797 O O . ILE D 1 18 ? 46.933 -15.373 47.945 1.00 21.14 17 ILE D O 1
ATOM 802 N N . ALA D 1 19 ? 47.114 -17.565 47.413 1.00 24.98 18 ALA D N 1
ATOM 803 C CA . ALA D 1 19 ? 46.278 -17.466 46.224 1.00 27.13 18 ALA D CA 1
ATOM 804 C C . ALA D 1 19 ? 44.881 -16.964 46.600 1.00 29.52 18 ALA D C 1
ATOM 805 O O . ALA D 1 19 ? 44.327 -16.127 45.896 1.00 21.60 18 ALA D O 1
ATOM 807 N N . TRP D 1 20 ? 44.321 -17.483 47.703 1.00 29.33 19 TRP D N 1
ATOM 808 C CA . TRP D 1 20 ? 42.971 -17.131 48.101 1.00 28.51 19 TRP D CA 1
ATOM 809 C C . TRP D 1 20 ? 42.897 -15.663 48.528 1.00 24.32 19 TRP D C 1
ATOM 810 O O . TRP D 1 20 ? 41.965 -14.949 48.161 1.00 21.93 19 TRP D O 1
ATOM 821 N N . THR D 1 21 ? 43.859 -15.226 49.346 1.00 25.26 20 THR D N 1
ATOM 822 C CA . THR D 1 21 ? 43.882 -13.858 49.834 1.00 27.43 20 THR D CA 1
ATOM 823 C C . THR D 1 21 ? 44.002 -12.892 48.661 1.00 25.11 20 THR D C 1
ATOM 824 O O . THR D 1 21 ? 43.349 -11.850 48.646 1.00 27.19 20 THR D O 1
ATOM 828 N N . LEU D 1 22 ? 44.833 -13.249 47.675 1.00 23.26 21 LEU D N 1
ATOM 829 C CA . LEU D 1 22 ? 45.003 -12.404 46.503 1.00 22.50 21 LEU D CA 1
ATOM 830 C C . LEU D 1 22 ? 43.709 -12.313 45.702 1.00 24.59 21 LEU D C 1
ATOM 831 O O . LEU D 1 22 ? 43.392 -11.248 45.184 1.00 25.62 21 LEU D O 1
ATOM 836 N N . LYS D 1 23 ? 42.974 -13.426 45.597 1.00 25.91 22 LYS D N 1
ATOM 837 C CA . LYS D 1 23 ? 41.680 -13.407 44.923 1.00 32.05 22 LYS D CA 1
ATOM 838 C C . LYS D 1 23 ? 40.735 -12.435 45.633 1.00 28.32 22 LYS D C 1
ATOM 839 O O . LYS D 1 23 ? 40.008 -11.697 44.979 1.00 27.86 22 LYS D O 1
ATOM 845 N N . GLU D 1 24 ? 40.747 -12.433 46.970 1.00 27.09 23 GLU D N 1
ATOM 846 C CA . GLU D 1 24 ? 39.906 -11.522 47.733 1.00 27.22 23 GLU D CA 1
ATOM 847 C C . GLU D 1 24 ? 40.270 -10.070 47.415 1.00 25.37 23 GLU D C 1
ATOM 848 O O . GLU D 1 24 ? 39.399 -9.217 47.217 1.00 27.61 23 GLU D O 1
ATOM 854 N N . ILE D 1 25 ? 41.574 -9.793 47.365 1.00 23.44 24 ILE D N 1
ATOM 855 C CA . ILE D 1 25 ? 42.064 -8.458 47.068 1.00 23.91 24 ILE D CA 1
ATOM 856 C C . ILE D 1 25 ? 41.618 -8.039 45.670 1.00 23.70 24 ILE D C 1
ATOM 857 O O . ILE D 1 25 ? 41.067 -6.951 45.501 1.00 24.97 24 ILE D O 1
ATOM 862 N N . ALA D 1 26 ? 41.832 -8.915 44.689 1.00 23.33 25 ALA D N 1
ATOM 863 C CA . ALA D 1 26 ? 41.481 -8.626 43.305 1.00 25.79 25 ALA D CA 1
ATOM 864 C C . ALA D 1 26 ? 39.984 -8.363 43.177 1.00 31.63 25 ALA D C 1
ATOM 865 O O . ALA D 1 26 ? 39.581 -7.485 42.414 1.00 30.77 25 ALA D O 1
ATOM 867 N N . GLN D 1 27 ? 39.175 -9.116 43.932 1.00 31.14 26 GLN D N 1
ATOM 868 C CA . GLN D 1 27 ? 37.725 -9.043 43.835 1.00 40.18 26 GLN D CA 1
ATOM 869 C C . GLN D 1 27 ? 37.255 -7.629 44.158 1.00 35.28 26 GLN D C 1
ATOM 870 O O . GLN D 1 27 ? 36.396 -7.085 43.455 1.00 39.26 26 GLN D O 1
ATOM 876 N N . THR D 1 28 ? 37.820 -7.025 45.210 1.00 37.62 27 THR D N 1
ATOM 877 C CA . THR D 1 28 ? 37.355 -5.716 45.631 1.00 37.85 27 THR D CA 1
ATOM 878 C C . THR D 1 28 ? 37.777 -4.627 44.641 1.00 33.22 27 THR D C 1
ATOM 879 O O . THR D 1 28 ? 37.152 -3.566 44.596 1.00 28.49 27 THR D O 1
ATOM 883 N N . LEU D 1 29 ? 38.830 -4.886 43.862 1.00 26.56 28 LEU D N 1
ATOM 884 C CA . LEU D 1 29 ? 39.380 -3.879 42.962 1.00 33.30 28 LEU D CA 1
ATOM 885 C C . LEU D 1 29 ? 38.796 -3.999 41.552 1.00 38.08 28 LEU D C 1
ATOM 886 O O . LEU D 1 29 ? 38.966 -3.090 40.743 1.00 37.40 28 LEU D O 1
ATOM 891 N N . LYS D 1 30 ? 38.110 -5.109 41.254 1.00 35.46 29 LYS D N 1
ATOM 892 C CA . LYS D 1 30 ? 37.485 -5.296 39.962 1.00 42.70 29 LYS D CA 1
ATOM 893 C C . LYS D 1 30 ? 36.294 -4.350 39.865 1.00 39.23 29 LYS D C 1
ATOM 894 O O . LYS D 1 30 ? 36.059 -3.940 38.730 1.00 51.76 29 LYS D O 1
ATOM 903 N N . GLY E 1 2 ? 47.418 -33.412 9.084 1.00 34.23 1 GLY E N 1
ATOM 904 C CA . GLY E 1 2 ? 46.014 -32.961 8.989 1.00 30.85 1 GLY E CA 1
ATOM 905 C C . GLY E 1 2 ? 45.889 -31.462 9.238 1.00 29.25 1 GLY E C 1
ATOM 906 O O . GLY E 1 2 ? 46.839 -30.825 9.704 1.00 36.27 1 GLY E O 1
ATOM 907 N N . GLU E 1 3 ? 44.693 -30.920 8.972 1.00 32.33 2 GLU E N 1
ATOM 908 C CA . GLU E 1 3 ? 44.498 -29.479 8.923 1.00 33.87 2 GLU E CA 1
ATOM 909 C C . GLU E 1 3 ? 44.727 -28.832 10.290 1.00 30.68 2 GLU E C 1
ATOM 910 O O . GLU E 1 3 ? 45.386 -27.795 10.362 1.00 24.79 2 GLU E O 1
ATOM 916 N N . ILE E 1 4 ? 44.187 -29.423 11.368 1.00 30.58 3 ILE E N 1
ATOM 917 C CA . ILE E 1 4 ? 44.340 -28.820 12.689 1.00 29.68 3 ILE E CA 1
ATOM 918 C C . ILE E 1 4 ? 45.808 -28.859 13.102 1.00 26.31 3 ILE E C 1
ATOM 919 O O . ILE E 1 4 ? 46.362 -27.842 13.506 1.00 22.28 3 ILE E O 1
ATOM 924 N N . ALA E 1 5 ? 46.424 -30.041 13.003 1.00 26.36 4 ALA E N 1
ATOM 925 C CA . ALA E 1 5 ? 47.827 -30.202 13.370 1.00 28.98 4 ALA E CA 1
ATOM 926 C C . ALA E 1 5 ? 48.695 -29.171 12.645 1.00 30.84 4 ALA E C 1
ATOM 927 O O . ALA E 1 5 ? 49.599 -28.591 13.246 1.00 32.90 4 ALA E O 1
ATOM 929 N N . GLN E 1 6 ? 48.415 -28.955 11.352 1.00 31.63 5 GLN E N 1
ATOM 930 C CA . GLN E 1 6 ? 49.230 -28.098 10.510 1.00 32.95 5 GLN E CA 1
ATOM 931 C C . GLN E 1 6 ? 49.030 -26.635 10.911 1.00 28.00 5 GLN E C 1
ATOM 932 O O . GLN E 1 6 ? 49.991 -25.871 10.961 1.00 27.31 5 GLN E O 1
ATOM 938 N N . THR E 1 7 ? 47.779 -26.244 11.177 1.00 23.14 6 THR E N 1
ATOM 939 C CA . THR E 1 7 ? 47.501 -24.895 11.624 1.00 24.83 6 THR E CA 1
ATOM 940 C C . THR E 1 7 ? 48.278 -24.606 12.909 1.00 27.73 6 THR E C 1
ATOM 941 O O . THR E 1 7 ? 48.880 -23.539 13.043 1.00 19.54 6 THR E O 1
ATOM 945 N N . LEU E 1 8 ? 48.268 -25.555 13.852 1.00 24.67 7 LEU E N 1
ATOM 946 C CA . LEU E 1 8 ? 48.937 -25.339 15.126 1.00 30.19 7 LEU E CA 1
ATOM 947 C C . LEU E 1 8 ? 50.442 -25.198 14.911 1.00 26.78 7 LEU E C 1
ATOM 948 O O . LEU E 1 8 ? 51.080 -24.363 15.540 1.00 21.52 7 LEU E O 1
ATOM 953 N N . LYS E 1 9 ? 51.001 -26.017 14.014 1.00 29.59 8 LYS E N 1
ATOM 954 C CA . LYS E 1 9 ? 52.422 -25.940 13.711 1.00 34.59 8 LYS E CA 1
ATOM 955 C C . LYS E 1 9 ? 52.759 -24.588 13.078 1.00 28.58 8 LYS E C 1
ATOM 956 O O . LYS E 1 9 ? 53.783 -23.994 13.407 1.00 29.09 8 LYS E O 1
ATOM 962 N N . GLU E 1 10 ? 51.897 -24.096 12.184 1.00 27.23 9 GLU E N 1
ATOM 963 C CA . GLU E 1 10 ? 52.121 -22.804 11.562 1.00 31.59 9 GLU E CA 1
ATOM 964 C C . GLU E 1 10 ? 52.100 -21.704 12.625 1.00 27.21 9 GLU E C 1
ATOM 965 O O . GLU E 1 10 ? 52.924 -20.792 12.606 1.00 25.11 9 GLU E O 1
ATOM 971 N N . GLN E 1 11 ? 51.138 -21.787 13.549 1.00 26.20 10 GLN E N 1
ATOM 972 C CA . GLN E 1 11 ? 51.040 -20.820 14.631 1.00 26.64 10 GLN E CA 1
ATOM 973 C C . GLN E 1 11 ? 52.331 -20.805 15.452 1.00 25.98 10 GLN E C 1
ATOM 974 O O . GLN E 1 11 ? 52.832 -19.732 15.783 1.00 19.69 10 GLN E O 1
ATOM 980 N N . ALA E 1 12 ? 52.851 -21.993 15.773 1.00 21.10 11 ALA E N 1
ATOM 981 C CA . ALA E 1 12 ? 54.059 -22.114 16.573 1.00 25.17 11 ALA E CA 1
ATOM 982 C C . ALA E 1 12 ? 55.235 -21.445 15.860 1.00 25.57 11 ALA E C 1
ATOM 983 O O . ALA E 1 12 ? 56.050 -20.776 16.496 1.00 23.45 11 ALA E O 1
ATOM 985 N N . LYS E 1 13 ? 55.319 -21.652 14.539 1.00 24.90 12 LYS E N 1
ATOM 986 C CA . LYS E 1 13 ? 56.390 -21.091 13.730 1.00 24.18 12 LYS E CA 1
ATOM 987 C C . LYS E 1 13 ? 56.297 -19.567 13.722 1.00 22.18 12 LYS E C 1
ATOM 988 O O . LYS E 1 13 ? 57.303 -18.878 13.881 1.00 24.65 12 LYS E O 1
ATOM 994 N N . THR E 1 14 ? 55.084 -19.038 13.533 1.00 22.12 13 THR E N 1
ATOM 995 C CA . THR E 1 14 ? 54.892 -17.599 13.487 1.00 21.20 13 THR E CA 1
ATOM 996 C C . THR E 1 14 ? 55.250 -16.993 14.844 1.00 21.77 13 THR E C 1
ATOM 997 O O . THR E 1 14 ? 55.870 -15.931 14.900 1.00 21.58 13 THR E O 1
ATOM 1001 N N . LEU E 1 15 ? 54.869 -17.673 15.930 1.00 17.61 14 LEU E N 1
ATOM 1002 C CA . LEU E 1 15 ? 55.181 -17.192 17.271 1.00 16.61 14 LEU E CA 1
ATOM 1003 C C . LEU E 1 15 ? 56.696 -17.081 17.459 1.00 21.99 14 LEU E C 1
ATOM 1004 O O . LEU E 1 15 ? 57.162 -16.120 18.068 1.00 20.30 14 LEU E O 1
ATOM 1009 N N . LYS E 1 16 ? 57.455 -18.062 16.941 1.00 19.04 15 LYS E N 1
ATOM 1010 C CA . LYS E 1 16 ? 58.905 -18.011 17.037 1.00 23.49 15 LYS E CA 1
ATOM 1011 C C . LYS E 1 16 ? 59.457 -16.801 16.288 1.00 22.56 15 LYS E C 1
ATOM 1012 O O . LYS E 1 16 ? 60.397 -16.162 16.763 1.00 22.60 15 LYS E O 1
ATOM 1018 N N . GLU E 1 17 ? 58.899 -16.495 15.105 1.00 25.14 16 GLU E N 1
ATOM 1019 C CA . GLU E 1 17 ? 59.340 -15.331 14.357 1.00 22.77 16 GLU E CA 1
ATOM 1020 C C . GLU E 1 17 ? 59.079 -14.057 15.163 1.00 20.75 16 GLU E C 1
ATOM 1021 O O . GLU E 1 17 ? 59.923 -13.162 15.221 1.00 25.42 16 GLU E O 1
ATOM 1027 N N . ILE E 1 18 ? 57.879 -13.972 15.746 1.00 19.92 17 ILE E N 1
ATOM 1028 C CA . ILE E 1 18 ? 57.479 -12.831 16.551 1.00 21.61 17 ILE E CA 1
ATOM 1029 C C . ILE E 1 18 ? 58.462 -12.652 17.713 1.00 25.86 17 ILE E C 1
ATOM 1030 O O . ILE E 1 18 ? 58.925 -11.532 17.970 1.00 20.73 17 ILE E O 1
ATOM 1035 N N . ALA E 1 19 ? 58.780 -13.756 18.398 1.00 21.92 18 ALA E N 1
ATOM 1036 C CA . ALA E 1 19 ? 59.695 -13.714 19.528 1.00 23.89 18 ALA E CA 1
ATOM 1037 C C . ALA E 1 19 ? 61.063 -13.187 19.085 1.00 30.55 18 ALA E C 1
ATOM 1038 O O . ALA E 1 19 ? 61.666 -12.382 19.791 1.00 26.18 18 ALA E O 1
ATOM 1040 N N . TRP E 1 20 ? 61.549 -13.647 17.926 1.00 24.01 19 TRP E N 1
ATOM 1041 C CA . TRP E 1 20 ? 62.865 -13.263 17.449 1.00 28.59 19 TRP E CA 1
ATOM 1042 C C . TRP E 1 20 ? 62.909 -11.777 17.095 1.00 27.98 19 TRP E C 1
ATOM 1043 O O . TRP E 1 20 ? 63.864 -11.082 17.442 1.00 31.99 19 TRP E O 1
ATOM 1054 N N . THR E 1 21 ? 61.893 -11.301 16.370 1.00 22.15 20 THR E N 1
ATOM 1055 C CA . THR E 1 21 ? 61.839 -9.908 15.964 1.00 23.09 20 THR E CA 1
ATOM 1056 C C . THR E 1 21 ? 61.805 -9.007 17.196 1.00 22.94 20 THR E C 1
ATOM 1057 O O . THR E 1 21 ? 62.466 -7.971 17.227 1.00 23.17 20 THR E O 1
ATOM 1061 N N . LEU E 1 22 ? 61.042 -9.416 18.211 1.00 22.90 21 LEU E N 1
ATOM 1062 C CA . LEU E 1 22 ? 60.950 -8.636 19.437 1.00 25.96 21 LEU E CA 1
ATOM 1063 C C . LEU E 1 22 ? 62.295 -8.587 20.160 1.00 24.49 21 LEU E C 1
ATOM 1064 O O . LEU E 1 22 ? 62.648 -7.541 20.707 1.00 23.96 21 LEU E O 1
ATOM 1069 N N . LYS E 1 23 ? 63.034 -9.707 20.156 1.00 24.10 22 LYS E N 1
ATOM 1070 C CA . LYS E 1 23 ? 64.366 -9.718 20.739 1.00 26.94 22 LYS E CA 1
ATOM 1071 C C . LYS E 1 23 ? 65.266 -8.711 20.027 1.00 26.76 22 LYS E C 1
ATOM 1072 O O . LYS E 1 23 ? 66.035 -8.001 20.680 1.00 26.89 22 LYS E O 1
ATOM 1078 N N . GLU E 1 24 ? 65.171 -8.645 18.690 1.00 25.55 23 GLU E N 1
ATOM 1079 C CA . GLU E 1 24 ? 65.967 -7.698 17.926 1.00 29.83 23 GLU E CA 1
ATOM 1080 C C . GLU E 1 24 ? 65.627 -6.264 18.342 1.00 28.53 23 GLU E C 1
ATOM 1081 O O . GLU E 1 24 ? 66.519 -5.428 18.523 1.00 26.83 23 GLU E O 1
ATOM 1087 N N . ILE E 1 25 ? 64.327 -5.987 18.490 1.00 22.87 24 ILE E N 1
ATOM 1088 C CA . ILE E 1 25 ? 63.869 -4.663 18.868 1.00 23.16 24 ILE E CA 1
ATOM 1089 C C . ILE E 1 25 ? 64.402 -4.313 20.256 1.00 26.53 24 ILE E C 1
ATOM 1090 O O . ILE E 1 25 ? 64.967 -3.231 20.442 1.00 28.95 24 ILE E O 1
ATOM 1095 N N . ALA E 1 26 ? 64.244 -5.237 21.213 1.00 22.19 25 ALA E N 1
ATOM 1096 C CA . ALA E 1 26 ? 64.685 -5.007 22.577 1.00 26.11 25 ALA E CA 1
ATOM 1097 C C . ALA E 1 26 ? 66.191 -4.744 22.622 1.00 29.51 25 ALA E C 1
ATOM 1098 O O . ALA E 1 26 ? 66.646 -3.895 23.392 1.00 24.90 25 ALA E O 1
ATOM 1100 N N . GLN E 1 27 ? 66.946 -5.471 21.788 1.00 25.77 26 GLN E N 1
ATOM 1101 C CA . GLN E 1 27 ? 68.395 -5.401 21.794 1.00 29.69 26 GLN E CA 1
ATOM 1102 C C . GLN E 1 27 ? 68.854 -3.974 21.489 1.00 28.73 26 GLN E C 1
ATOM 1103 O O . GLN E 1 27 ? 69.761 -3.466 22.137 1.00 33.16 26 GLN E O 1
ATOM 1109 N N . THR E 1 28 ? 68.217 -3.320 20.509 1.00 29.01 27 THR E N 1
ATOM 1110 C CA . THR E 1 28 ? 68.668 -2.009 20.094 1.00 31.45 27 THR E CA 1
ATOM 1111 C C . THR E 1 28 ? 68.330 -0.951 21.144 1.00 31.76 27 THR E C 1
ATOM 1112 O O . THR E 1 28 ? 68.968 0.103 21.170 1.00 30.49 27 THR E O 1
ATOM 1116 N N . LEU E 1 29 ? 67.335 -1.210 22.004 1.00 31.08 28 LEU E N 1
ATOM 1117 C CA . LEU E 1 29 ? 66.936 -0.251 23.028 1.00 34.96 28 LEU E CA 1
ATOM 1118 C C . LEU E 1 29 ? 67.708 -0.486 24.337 1.00 33.87 28 LEU E C 1
ATOM 1119 O O . LEU E 1 29 ? 68.249 -1.605 24.496 1.00 34.23 28 LEU E O 1
ATOM 1124 N N . GLY F 1 2 ? 31.321 -24.456 24.510 1.00 41.20 1 GLY F N 1
ATOM 1125 C CA . GLY F 1 2 ? 31.887 -24.850 25.813 1.00 36.08 1 GLY F CA 1
ATOM 1126 C C . GLY F 1 2 ? 33.249 -24.205 26.068 1.00 35.01 1 GLY F C 1
ATOM 1127 O O . GLY F 1 2 ? 33.648 -23.262 25.387 1.00 37.46 1 GLY F O 1
ATOM 1128 N N . GLU F 1 3 ? 33.950 -24.731 27.073 1.00 38.38 2 GLU F N 1
ATOM 1129 C CA . GLU F 1 3 ? 35.110 -24.074 27.650 1.00 37.44 2 GLU F CA 1
ATOM 1130 C C . GLU F 1 3 ? 36.253 -23.979 26.644 1.00 33.55 2 GLU F C 1
ATOM 1131 O O . GLU F 1 3 ? 36.871 -22.919 26.546 1.00 29.33 2 GLU F O 1
ATOM 1137 N N . ILE F 1 4 ? 36.543 -25.051 25.893 1.00 28.25 3 ILE F N 1
ATOM 1138 C CA . ILE F 1 4 ? 37.642 -25.017 24.941 1.00 27.75 3 ILE F CA 1
ATOM 1139 C C . ILE F 1 4 ? 37.318 -24.024 23.826 1.00 28.51 3 ILE F C 1
ATOM 1140 O O . ILE F 1 4 ? 38.135 -23.162 23.505 1.00 25.57 3 ILE F O 1
ATOM 1145 N N . ALA F 1 5 ? 36.130 -24.160 23.228 1.00 27.61 4 ALA F N 1
ATOM 1146 C CA . ALA F 1 5 ? 35.708 -23.273 22.154 1.00 29.95 4 ALA F CA 1
ATOM 1147 C C . ALA F 1 5 ? 35.838 -21.809 22.584 1.00 29.76 4 ALA F C 1
ATOM 1148 O O . ALA F 1 5 ? 36.278 -20.971 21.811 1.00 28.93 4 ALA F O 1
ATOM 1150 N N . GLN F 1 6 ? 35.443 -21.510 23.820 1.00 30.58 5 GLN F N 1
ATOM 1151 C CA . GLN F 1 6 ? 35.395 -20.148 24.323 1.00 28.99 5 GLN F CA 1
ATOM 1152 C C . GLN F 1 6 ? 36.811 -19.631 24.561 1.00 30.01 5 GLN F C 1
ATOM 1153 O O . GLN F 1 6 ? 37.099 -18.484 24.256 1.00 27.17 5 GLN F O 1
ATOM 1159 N N . THR F 1 7 ? 37.693 -20.475 25.109 1.00 25.14 6 THR F N 1
ATOM 1160 C CA . THR F 1 7 ? 39.081 -20.091 25.283 1.00 21.70 6 THR F CA 1
ATOM 1161 C C . THR F 1 7 ? 39.690 -19.712 23.934 1.00 26.24 6 THR F C 1
ATOM 1162 O O . THR F 1 7 ? 40.382 -18.696 23.819 1.00 23.98 6 THR F O 1
ATOM 1166 N N . LEU F 1 8 ? 39.430 -20.521 22.903 1.00 21.62 7 LEU F N 1
ATOM 1167 C CA . LEU F 1 8 ? 40.018 -20.270 21.595 1.00 21.95 7 LEU F CA 1
ATOM 1168 C C . LEU F 1 8 ? 39.481 -18.958 21.029 1.00 27.36 7 LEU F C 1
ATOM 1169 O O . LEU F 1 8 ? 40.222 -18.192 20.423 1.00 22.66 7 LEU F O 1
ATOM 1174 N N . LYS F 1 9 ? 38.188 -18.698 21.227 1.00 25.22 8 LYS F N 1
ATOM 1175 C CA . LYS F 1 9 ? 37.578 -17.460 20.761 1.00 31.47 8 LYS F CA 1
ATOM 1176 C C . LYS F 1 9 ? 38.195 -16.269 21.490 1.00 27.60 8 LYS F C 1
ATOM 1177 O O . LYS F 1 9 ? 38.463 -15.252 20.872 1.00 25.71 8 LYS F O 1
ATOM 1183 N N . GLU F 1 10 ? 38.430 -16.392 22.798 1.00 24.27 9 GLU F N 1
ATOM 1184 C CA . GLU F 1 10 ? 39.051 -15.321 23.559 1.00 23.02 9 GLU F CA 1
ATOM 1185 C C . GLU F 1 10 ? 40.458 -15.063 23.029 1.00 25.21 9 GLU F C 1
ATOM 1186 O O . GLU F 1 10 ? 40.856 -13.912 22.881 1.00 25.57 9 GLU F O 1
ATOM 1192 N N . GLN F 1 11 ? 41.209 -16.130 22.749 1.00 21.76 10 GLN F N 1
ATOM 1193 C CA . GLN F 1 11 ? 42.549 -15.997 22.208 1.00 22.69 10 GLN F CA 1
ATOM 1194 C C . GLN F 1 11 ? 42.515 -15.221 20.890 1.00 24.92 10 GLN F C 1
ATOM 1195 O O . GLN F 1 11 ? 43.338 -14.324 20.679 1.00 22.57 10 GLN F O 1
ATOM 1201 N N . ALA F 1 12 ? 41.567 -15.577 20.014 1.00 21.05 11 ALA F N 1
ATOM 1202 C CA . ALA F 1 12 ? 41.450 -14.938 18.714 1.00 24.41 11 ALA F CA 1
ATOM 1203 C C . ALA F 1 12 ? 41.171 -13.442 18.877 1.00 31.18 11 ALA F C 1
ATOM 1204 O O . ALA F 1 12 ? 41.721 -12.620 18.141 1.00 24.67 11 ALA F O 1
ATOM 1206 N N . LYS F 1 13 ? 40.302 -13.105 19.834 1.00 24.63 12 LYS F N 1
ATOM 1207 C CA . LYS F 1 13 ? 39.918 -11.729 20.096 1.00 26.80 12 LYS F CA 1
ATOM 1208 C C . LYS F 1 13 ? 41.121 -10.942 20.597 1.00 26.31 12 LYS F C 1
ATOM 1209 O O . LYS F 1 13 ? 41.369 -9.829 20.143 1.00 24.36 12 LYS F O 1
ATOM 1215 N N . THR F 1 14 ? 41.872 -11.529 21.534 1.00 23.58 13 THR F N 1
ATOM 1216 C CA . THR F 1 14 ? 43.033 -10.858 22.089 1.00 25.34 13 THR F CA 1
ATOM 1217 C C . THR F 1 14 ? 44.071 -10.643 20.996 1.00 21.05 13 THR F C 1
ATOM 1218 O O . THR F 1 14 ? 44.691 -9.588 20.955 1.00 20.28 13 THR F O 1
ATOM 1222 N N . LEU F 1 15 ? 44.255 -11.633 20.125 1.00 21.65 14 LEU F N 1
ATOM 1223 C CA . LEU F 1 15 ? 45.201 -11.505 19.023 1.00 26.50 14 LEU F CA 1
ATOM 1224 C C . LEU F 1 15 ? 44.835 -10.326 18.121 1.00 27.33 14 LEU F C 1
ATOM 1225 O O . LEU F 1 15 ? 45.724 -9.603 17.675 1.00 25.98 14 LEU F O 1
ATOM 1230 N N . LYS F 1 16 ? 43.537 -10.136 17.855 1.00 27.50 15 LYS F N 1
ATOM 1231 C CA . LYS F 1 16 ? 43.096 -9.009 17.045 1.00 30.40 15 LYS F CA 1
ATOM 1232 C C . LYS F 1 16 ? 43.441 -7.684 17.734 1.00 29.96 15 LYS F C 1
ATOM 1233 O O . LYS F 1 16 ? 43.832 -6.721 17.076 1.00 23.84 15 LYS F O 1
ATOM 1239 N N . GLU F 1 17 ? 43.272 -7.614 19.058 1.00 26.87 16 GLU F N 1
ATOM 1240 C CA . GLU F 1 17 ? 43.616 -6.403 19.793 1.00 24.69 16 GLU F CA 1
ATOM 1241 C C . GLU F 1 17 ? 45.110 -6.136 19.683 1.00 23.03 16 GLU F C 1
ATOM 1242 O O . GLU F 1 17 ? 45.525 -5.001 19.495 1.00 20.51 16 GLU F O 1
ATOM 1248 N N . ILE F 1 18 ? 45.914 -7.186 19.844 1.00 19.18 17 ILE F N 1
ATOM 1249 C CA . ILE F 1 18 ? 47.362 -7.096 19.743 1.00 20.04 17 ILE F CA 1
ATOM 1250 C C . ILE F 1 18 ? 47.743 -6.563 18.365 1.00 19.98 17 ILE F C 1
ATOM 1251 O O . ILE F 1 18 ? 48.572 -5.661 18.273 1.00 23.64 17 ILE F O 1
ATOM 1256 N N . ALA F 1 19 ? 47.129 -7.108 17.312 1.00 18.11 18 ALA F N 1
ATOM 1257 C CA . ALA F 1 19 ? 47.415 -6.673 15.955 1.00 20.54 18 ALA F CA 1
ATOM 1258 C C . ALA F 1 19 ? 47.095 -5.182 15.791 1.00 24.73 18 ALA F C 1
ATOM 1259 O O . ALA F 1 19 ? 47.862 -4.463 15.172 1.00 23.78 18 ALA F O 1
ATOM 1261 N N . TRP F 1 20 ? 45.961 -4.734 16.342 1.00 19.47 19 TRP F N 1
ATOM 1262 C CA . TRP F 1 20 ? 45.535 -3.353 16.198 1.00 25.36 19 TRP F CA 1
ATOM 1263 C C . TRP F 1 20 ? 46.498 -2.404 16.923 1.00 26.26 19 TRP F C 1
ATOM 1264 O O . TRP F 1 20 ? 46.868 -1.362 16.390 1.00 24.70 19 TRP F O 1
ATOM 1275 N N . THR F 1 21 ? 46.860 -2.744 18.163 1.00 21.43 20 THR F N 1
ATOM 1276 C CA . THR F 1 21 ? 47.746 -1.916 18.953 1.00 24.11 20 THR F CA 1
ATOM 1277 C C . THR F 1 21 ? 49.097 -1.798 18.263 1.00 21.96 20 THR F C 1
ATOM 1278 O O . THR F 1 21 ? 49.689 -0.725 18.246 1.00 22.46 20 THR F O 1
ATOM 1282 N N . LEU F 1 22 ? 49.581 -2.903 17.685 1.00 22.77 21 LEU F N 1
ATOM 1283 C CA . LEU F 1 22 ? 50.849 -2.887 16.977 1.00 25.06 21 LEU F CA 1
ATOM 1284 C C . LEU F 1 22 ? 50.772 -1.989 15.746 1.00 26.89 21 LEU F C 1
ATOM 1285 O O . LEU F 1 22 ? 51.740 -1.296 15.439 1.00 22.83 21 LEU F O 1
ATOM 1290 N N . LYS F 1 23 ? 49.640 -2.006 15.040 1.00 28.68 22 LYS F N 1
ATOM 1291 C CA . LYS F 1 23 ? 49.450 -1.110 13.903 1.00 29.07 22 LYS F CA 1
ATOM 1292 C C . LYS F 1 23 ? 49.541 0.348 14.367 1.00 27.52 22 LYS F C 1
ATOM 1293 O O . LYS F 1 23 ? 50.139 1.176 13.692 1.00 26.39 22 LYS F O 1
ATOM 1299 N N . GLU F 1 24 ? 48.955 0.665 15.519 1.00 32.48 23 GLU F N 1
ATOM 1300 C CA . GLU F 1 24 ? 49.024 2.018 16.062 1.00 37.86 23 GLU F CA 1
ATOM 1301 C C . GLU F 1 24 ? 50.480 2.405 16.347 1.00 31.21 23 GLU F C 1
ATOM 1302 O O . GLU F 1 24 ? 50.918 3.510 16.042 1.00 30.84 23 GLU F O 1
ATOM 1308 N N . ILE F 1 25 ? 51.233 1.478 16.929 1.00 25.42 24 ILE F N 1
ATOM 1309 C CA . ILE F 1 25 ? 52.636 1.706 17.240 1.00 29.18 24 ILE F CA 1
ATOM 1310 C C . ILE F 1 25 ? 53.418 1.948 15.950 1.00 29.13 24 ILE F C 1
ATOM 1311 O O . ILE F 1 25 ? 54.169 2.915 15.853 1.00 23.40 24 ILE F O 1
ATOM 1316 N N . ALA F 1 26 ? 53.227 1.077 14.959 1.00 26.10 25 ALA F N 1
ATOM 1317 C CA . ALA F 1 26 ? 53.922 1.193 13.683 1.00 28.97 25 ALA F CA 1
ATOM 1318 C C . ALA F 1 26 ? 53.603 2.527 13.012 1.00 29.08 25 ALA F C 1
ATOM 1319 O O . ALA F 1 26 ? 54.476 3.134 12.411 1.00 27.43 25 ALA F O 1
ATOM 1321 N N . GLN F 1 27 ? 52.349 2.972 13.125 1.00 29.77 26 GLN F N 1
ATOM 1322 C CA . GLN F 1 27 ? 51.877 4.176 12.457 1.00 34.13 26 GLN F CA 1
ATOM 1323 C C . GLN F 1 27 ? 52.689 5.382 12.925 1.00 32.71 26 GLN F C 1
ATOM 1324 O O . GLN F 1 27 ? 53.085 6.207 12.108 1.00 32.14 26 GLN F O 1
ATOM 1327 N N . THR F 1 28 ? 52.958 5.473 14.227 1.00 32.89 27 THR F N 1
ATOM 1328 C CA . THR F 1 28 ? 53.643 6.634 14.766 1.00 37.48 27 THR F CA 1
ATOM 1329 C C . THR F 1 28 ? 55.120 6.637 14.346 1.00 33.98 27 THR F C 1
ATOM 1330 O O . THR F 1 28 ? 55.753 7.691 14.333 1.00 30.58 27 THR F O 1
ATOM 1334 N N . LEU F 1 29 ? 55.668 5.461 14.016 1.00 27.48 28 LEU F N 1
ATOM 1335 C CA . LEU F 1 29 ? 57.081 5.337 13.696 1.00 31.74 28 LEU F CA 1
ATOM 1336 C C . LEU F 1 29 ? 57.343 5.427 12.187 1.00 42.72 28 LEU F C 1
ATOM 1337 O O . LEU F 1 29 ? 58.506 5.512 11.785 1.00 42.14 28 LEU F O 1
ATOM 1342 N N . LYS F 1 30 ? 56.296 5.377 11.358 1.00 44.03 29 LYS F N 1
ATOM 1343 C CA . LYS F 1 30 ? 56.455 5.215 9.920 1.00 44.25 29 LYS F CA 1
ATOM 1344 C C . LYS F 1 30 ? 57.135 6.430 9.277 1.00 48.10 29 LYS F C 1
ATOM 1345 O O . LYS F 1 30 ? 56.630 7.557 9.443 1.00 44.77 29 LYS F O 1
ATOM 1351 N N . GLU G 1 3 ? 71.775 -26.344 38.777 1.00 55.37 2 GLU G N 1
ATOM 1352 C CA . GLU G 1 3 ? 71.295 -27.665 39.256 1.00 35.45 2 GLU G CA 1
ATOM 1353 C C . GLU G 1 3 ? 70.081 -27.453 40.169 1.00 30.25 2 GLU G C 1
ATOM 1354 O O . GLU G 1 3 ? 69.498 -26.367 40.255 1.00 28.69 2 GLU G O 1
ATOM 1360 N N . ILE G 1 4 ? 69.690 -28.525 40.876 1.00 30.65 3 ILE G N 1
ATOM 1361 C CA . ILE G 1 4 ? 68.589 -28.455 41.820 1.00 29.46 3 ILE G CA 1
ATOM 1362 C C . ILE G 1 4 ? 68.943 -27.500 42.953 1.00 30.19 3 ILE G C 1
ATOM 1363 O O . ILE G 1 4 ? 68.131 -26.638 43.256 1.00 25.67 3 ILE G O 1
ATOM 1368 N N . ALA G 1 5 ? 70.117 -27.660 43.564 1.00 25.47 4 ALA G N 1
ATOM 1369 C CA . ALA G 1 5 ? 70.525 -26.784 44.657 1.00 27.46 4 ALA G CA 1
ATOM 1370 C C . ALA G 1 5 ? 70.405 -25.308 44.257 1.00 28.43 4 ALA G C 1
ATOM 1371 O O . ALA G 1 5 ? 69.936 -24.483 45.038 1.00 30.62 4 ALA G O 1
ATOM 1373 N N . GLN G 1 6 ? 70.834 -24.994 43.032 1.00 38.99 5 GLN G N 1
ATOM 1374 C CA . GLN G 1 6 ? 70.894 -23.620 42.559 1.00 36.35 5 GLN G CA 1
ATOM 1375 C C . GLN G 1 6 ? 69.486 -23.093 42.299 1.00 31.13 5 GLN G C 1
ATOM 1376 O O . GLN G 1 6 ? 69.187 -21.948 42.632 1.00 28.85 5 GLN G O 1
ATOM 1382 N N . THR G 1 7 ? 68.632 -23.931 41.702 1.00 27.99 6 THR G N 1
ATOM 1383 C CA . THR G 1 7 ? 67.252 -23.539 41.480 1.00 25.96 6 THR G CA 1
ATOM 1384 C C . THR G 1 7 ? 66.590 -23.189 42.815 1.00 28.76 6 THR G C 1
ATOM 1385 O O . THR G 1 7 ? 65.903 -22.171 42.915 1.00 22.67 6 THR G O 1
ATOM 1389 N N . LEU G 1 8 ? 66.813 -24.020 43.840 1.00 25.47 7 LEU G N 1
ATOM 1390 C CA . LEU G 1 8 ? 66.181 -23.797 45.128 1.00 28.73 7 LEU G CA 1
ATOM 1391 C C . LEU G 1 8 ? 66.677 -22.501 45.737 1.00 28.89 7 LEU G C 1
ATOM 1392 O O . LEU G 1 8 ? 65.883 -21.761 46.317 1.00 24.50 7 LEU G O 1
ATOM 1397 N N . LYS G 1 9 ? 67.983 -22.237 45.606 1.00 30.25 8 LYS G N 1
ATOM 1398 C CA . LYS G 1 9 ? 68.557 -21.008 46.136 1.00 32.99 8 LYS G CA 1
ATOM 1399 C C . LYS G 1 9 ? 67.957 -19.801 45.418 1.00 25.07 8 LYS G C 1
ATOM 1400 O O . LYS G 1 9 ? 67.645 -18.804 46.061 1.00 28.58 8 LYS G O 1
ATOM 1406 N N . GLU G 1 10 ? 67.792 -19.892 44.089 1.00 27.09 9 GLU G N 1
ATOM 1407 C CA . GLU G 1 10 ? 67.210 -18.799 43.333 1.00 25.97 9 GLU G CA 1
ATOM 1408 C C . GLU G 1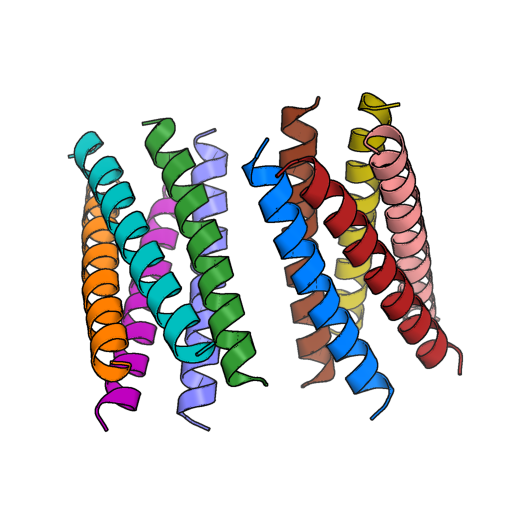 10 ? 65.775 -18.556 43.804 1.00 24.85 9 GLU G C 1
ATOM 1409 O O . GLU G 1 10 ? 65.363 -17.409 43.967 1.00 25.48 9 GLU G O 1
ATOM 1415 N N . GLN G 1 11 ? 65.014 -19.635 44.002 1.00 24.02 10 GLN G N 1
ATOM 1416 C CA . GLN G 1 11 ? 63.642 -19.528 44.469 1.00 23.01 10 GLN G CA 1
ATOM 1417 C C . GLN G 1 11 ? 63.595 -18.799 45.812 1.00 26.11 10 GLN G C 1
ATOM 1418 O O . GLN G 1 11 ? 62.752 -17.920 46.008 1.00 22.10 10 GLN G O 1
ATOM 1424 N N . ALA G 1 12 ? 64.496 -19.176 46.725 1.00 23.24 11 ALA G N 1
ATOM 1425 C CA . ALA G 1 12 ? 64.535 -18.585 48.056 1.00 26.65 11 ALA G CA 1
ATOM 1426 C C . ALA G 1 12 ? 64.805 -17.083 47.958 1.00 27.14 11 ALA G C 1
ATOM 1427 O O . ALA G 1 12 ? 64.192 -16.302 48.684 1.00 28.46 11 ALA G O 1
ATOM 1429 N N . LYS G 1 13 ? 65.721 -16.704 47.065 1.00 24.08 12 LYS G N 1
ATOM 1430 C CA . LYS G 1 13 ? 66.098 -15.314 46.875 1.00 29.63 12 LYS G CA 1
ATOM 1431 C C . LYS G 1 13 ? 64.911 -14.524 46.329 1.00 29.78 12 LYS G C 1
ATOM 1432 O O . LYS G 1 13 ? 64.626 -13.422 46.806 1.00 26.27 12 LYS G O 1
ATOM 1438 N N . THR G 1 14 ? 64.220 -15.090 45.331 1.00 31.45 13 THR G N 1
ATOM 1439 C CA . THR G 1 14 ? 63.087 -14.407 44.738 1.00 29.67 13 THR G CA 1
ATOM 1440 C C . THR G 1 14 ? 61.987 -14.226 45.779 1.00 24.15 13 THR G C 1
ATOM 1441 O O . THR G 1 14 ? 61.359 -13.169 45.833 1.00 22.29 13 THR G O 1
ATOM 1445 N N . LEU G 1 15 ? 61.767 -15.252 46.600 1.00 23.89 14 LEU G N 1
ATOM 1446 C CA . LEU G 1 15 ? 60.749 -15.179 47.639 1.00 26.24 14 LEU G CA 1
ATOM 1447 C C . LEU G 1 15 ? 61.061 -14.049 48.616 1.00 29.15 14 LEU G C 1
ATOM 1448 O O . LEU G 1 15 ? 60.142 -13.356 49.047 1.00 28.76 14 LEU G O 1
ATOM 1453 N N . LYS G 1 16 ? 62.339 -13.861 48.964 1.00 29.38 15 LYS G N 1
ATOM 1454 C CA . LYS G 1 16 ? 62.726 -12.771 49.849 1.00 28.23 15 LYS G CA 1
ATOM 1455 C C . LYS G 1 16 ? 62.409 -11.422 49.214 1.00 27.99 15 LYS G C 1
ATOM 1456 O O . LYS G 1 16 ? 61.968 -10.511 49.910 1.00 24.72 15 LYS G O 1
ATOM 1462 N N . GLU G 1 17 ? 62.648 -11.279 47.901 1.00 29.67 16 GLU G N 1
ATOM 1463 C CA . GLU G 1 17 ? 62.328 -10.032 47.225 1.00 28.71 16 GLU G CA 1
ATOM 1464 C C . GLU G 1 17 ? 60.827 -9.780 47.276 1.00 23.93 16 GLU G C 1
ATOM 1465 O O . GLU G 1 17 ? 60.391 -8.656 47.521 1.00 26.65 16 GLU G O 1
ATOM 1471 N N . ILE G 1 18 ? 60.047 -10.829 47.013 1.00 21.55 17 ILE G N 1
ATOM 1472 C CA . ILE G 1 18 ? 58.595 -10.751 47.036 1.00 20.46 17 ILE G CA 1
ATOM 1473 C C . ILE G 1 18 ? 58.128 -10.300 48.419 1.00 22.51 17 ILE G C 1
ATOM 1474 O O . ILE G 1 18 ? 57.290 -9.409 48.527 1.00 21.41 17 ILE G O 1
ATOM 1479 N N . ALA G 1 19 ? 58.686 -10.908 49.468 1.00 22.12 18 ALA G N 1
ATOM 1480 C CA . ALA G 1 19 ? 58.323 -10.566 50.835 1.00 21.85 18 ALA G CA 1
ATOM 1481 C C . ALA G 1 19 ? 58.617 -9.094 51.113 1.00 22.86 18 ALA G C 1
ATOM 1482 O O . ALA G 1 19 ? 57.807 -8.423 51.740 1.00 25.28 18 ALA G O 1
ATOM 1484 N N . TRP G 1 20 ? 59.776 -8.603 50.655 1.00 23.05 19 TRP G N 1
ATOM 1485 C CA . TRP G 1 20 ? 60.181 -7.234 50.922 1.00 26.93 19 TRP G CA 1
ATOM 1486 C C . TRP G 1 20 ? 59.252 -6.243 50.216 1.00 26.07 19 TRP G C 1
ATOM 1487 O O . TRP G 1 20 ? 58.839 -5.245 50.807 1.00 26.07 19 TRP G O 1
ATOM 1498 N N . THR G 1 21 ? 58.968 -6.500 48.932 1.00 26.45 20 THR G N 1
ATOM 1499 C CA . THR G 1 21 ? 58.119 -5.619 48.157 1.00 24.94 20 THR G CA 1
ATOM 1500 C C . THR G 1 21 ? 56.732 -5.553 48.782 1.00 23.51 20 THR G C 1
ATOM 1501 O O . THR G 1 21 ? 56.134 -4.483 48.844 1.00 25.96 20 THR G O 1
ATOM 1505 N N . LEU G 1 22 ? 56.222 -6.701 49.246 1.00 22.57 21 LEU G N 1
ATOM 1506 C CA . LEU G 1 22 ? 54.916 -6.739 49.879 1.00 25.33 21 LEU G CA 1
ATOM 1507 C C . LEU G 1 22 ? 54.907 -5.930 51.170 1.00 29.01 21 LEU G C 1
ATOM 1508 O O . LEU G 1 22 ? 53.913 -5.261 51.455 1.00 25.48 21 LEU G O 1
ATOM 1513 N N . LYS G 1 23 ? 56.000 -5.994 51.945 1.00 27.19 22 LYS G N 1
ATOM 1514 C CA . LYS G 1 23 ? 56.102 -5.182 53.150 1.00 28.99 22 LYS G CA 1
ATOM 1515 C C . LYS G 1 23 ? 56.021 -3.695 52.791 1.00 25.92 22 LYS G C 1
ATOM 1516 O O . LYS G 1 23 ? 55.358 -2.927 53.486 1.00 22.58 22 LYS G O 1
ATOM 1522 N N . GLU G 1 24 ? 56.681 -3.292 51.700 1.00 27.47 23 GLU G N 1
ATOM 1523 C CA . GLU G 1 24 ? 56.640 -1.902 51.262 1.00 32.61 23 GLU G CA 1
ATOM 1524 C C . GLU G 1 24 ? 55.202 -1.496 50.920 1.00 31.23 23 GLU G C 1
ATOM 1525 O O . GLU G 1 24 ? 54.737 -0.411 51.289 1.00 31.66 23 GLU G O 1
ATOM 1531 N N . ILE G 1 25 ? 54.494 -2.384 50.216 1.00 25.32 24 ILE G N 1
ATOM 1532 C CA . ILE G 1 25 ? 53.120 -2.128 49.822 1.00 30.09 24 ILE G CA 1
ATOM 1533 C C . ILE G 1 25 ? 52.246 -1.981 51.063 1.00 27.82 24 ILE G C 1
ATOM 1534 O O . ILE G 1 25 ? 51.484 -1.015 51.176 1.00 27.04 24 ILE G O 1
ATOM 1539 N N . ALA G 1 26 ? 52.370 -2.932 51.995 1.00 29.74 25 ALA G N 1
ATOM 1540 C CA . ALA G 1 26 ? 51.575 -2.919 53.216 1.00 31.01 25 ALA G CA 1
ATOM 1541 C C . ALA G 1 26 ? 51.830 -1.642 54.010 1.00 28.85 25 ALA G C 1
ATOM 1542 O O . ALA G 1 26 ? 50.902 -1.083 54.587 1.00 29.88 25 ALA G O 1
ATOM 1544 N N . GLN G 1 27 ? 53.090 -1.192 54.029 1.00 32.89 26 GLN G N 1
ATOM 1545 C CA . GLN G 1 27 ? 53.498 -0.048 54.837 1.00 38.21 26 GLN G CA 1
ATOM 1546 C C . GLN G 1 27 ? 52.714 1.190 54.411 1.00 38.93 26 GLN G C 1
ATOM 1547 O O . GLN G 1 27 ? 52.243 1.943 55.263 1.00 29.52 26 GLN G O 1
ATOM 1553 N N . THR G 1 28 ? 52.559 1.394 53.102 1.00 30.38 27 THR G N 1
ATOM 1554 C CA . THR G 1 28 ? 51.920 2.603 52.610 1.00 31.38 27 THR G CA 1
ATOM 1555 C C . THR G 1 28 ? 50.418 2.582 52.904 1.00 30.34 27 THR G C 1
ATOM 1556 O O . THR G 1 28 ? 49.783 3.641 52.960 1.00 24.78 27 THR G O 1
ATOM 1560 N N . LEU G 1 29 ? 49.847 1.381 53.083 1.00 28.02 28 LEU G N 1
ATOM 1561 C CA . LEU G 1 29 ? 48.410 1.247 53.281 1.00 34.06 28 LEU G CA 1
ATOM 1562 C C . LEU G 1 29 ? 48.058 1.221 54.773 1.00 36.19 28 LEU G C 1
ATOM 1563 O O . LEU G 1 29 ? 46.895 1.337 55.129 1.00 34.06 28 LEU G O 1
ATOM 1568 N N . LYS G 1 30 ? 49.069 1.097 55.639 1.00 32.47 29 LYS G N 1
ATOM 1569 C CA . LYS G 1 30 ? 48.865 0.898 57.068 1.00 45.34 29 LYS G CA 1
ATOM 1570 C C . LYS G 1 30 ? 48.165 2.124 57.667 1.00 42.32 29 LYS G C 1
ATOM 1571 O O . LYS G 1 30 ? 48.735 3.228 57.483 1.00 40.94 29 LYS G O 1
ATOM 1577 N N . GLY H 1 2 ? 70.648 -30.452 56.652 1.00 38.34 1 GLY H N 1
ATOM 1578 C CA . GLY H 1 2 ? 71.676 -29.918 55.742 1.00 33.89 1 GLY H CA 1
ATOM 1579 C C . GLY H 1 2 ? 71.110 -28.857 54.795 1.00 31.77 1 GLY H C 1
ATOM 1580 O O . GLY H 1 2 ? 70.039 -28.304 55.038 1.00 28.44 1 GLY H O 1
ATOM 1581 N N . GLU H 1 3 ? 71.850 -28.599 53.708 1.00 30.75 2 GLU H N 1
ATOM 1582 C CA . GLU H 1 3 ? 71.658 -27.401 52.909 1.00 33.31 2 GLU H CA 1
ATOM 1583 C C . GLU H 1 3 ? 70.291 -27.410 52.221 1.00 31.34 2 GLU H C 1
ATOM 1584 O O . GLU H 1 3 ? 6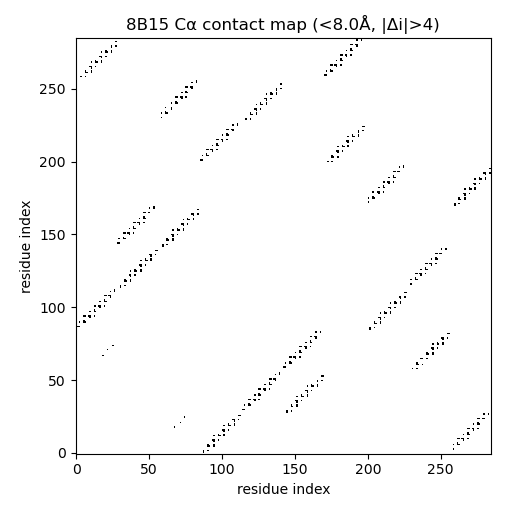9.602 -26.393 52.221 1.00 25.81 2 GLU H O 1
ATOM 1590 N N . ILE H 1 4 ? 69.903 -28.543 51.620 1.00 29.35 3 ILE H N 1
ATOM 1591 C CA . ILE H 1 4 ? 68.644 -28.618 50.900 1.00 27.21 3 ILE H CA 1
ATOM 1592 C C . ILE H 1 4 ? 67.489 -28.460 51.885 1.00 27.04 3 ILE H C 1
ATOM 1593 O O . ILE H 1 4 ? 66.591 -27.641 51.672 1.00 30.54 3 ILE H O 1
ATOM 1598 N N . ALA H 1 5 ? 67.509 -29.259 52.959 1.00 26.33 4 ALA H N 1
ATOM 1599 C CA . ALA H 1 5 ? 66.459 -29.205 53.970 1.00 29.02 4 ALA H CA 1
ATOM 1600 C C . ALA H 1 5 ? 66.266 -27.769 54.471 1.00 25.59 4 ALA H C 1
ATOM 1601 O O . ALA H 1 5 ? 65.140 -27.317 54.664 1.00 27.41 4 ALA H O 1
ATOM 1603 N N . GLN H 1 6 ? 67.378 -27.067 54.694 1.00 27.14 5 GLN H N 1
ATOM 1604 C CA . GLN H 1 6 ? 67.358 -25.741 55.285 1.00 29.11 5 GLN H CA 1
ATOM 1605 C C . GLN H 1 6 ? 66.805 -24.729 54.283 1.00 30.98 5 GLN H C 1
ATOM 1606 O O . GLN H 1 6 ? 66.035 -23.855 54.658 1.00 28.79 5 GLN H O 1
ATOM 1612 N N . THR H 1 7 ? 67.205 -24.846 53.013 1.00 23.37 6 THR H N 1
ATOM 1613 C CA . THR H 1 7 ? 66.667 -23.976 51.986 1.00 23.82 6 THR H CA 1
ATOM 1614 C C . THR H 1 7 ? 65.148 -24.120 51.926 1.00 21.65 6 THR H C 1
ATOM 1615 O O . THR H 1 7 ? 64.429 -23.122 51.843 1.00 20.09 6 THR H O 1
ATOM 1619 N N . LEU H 1 8 ? 64.649 -25.360 51.967 1.00 19.54 7 LEU H N 1
ATOM 1620 C CA . LEU H 1 8 ? 63.220 -25.592 51.866 1.00 19.53 7 LEU H CA 1
ATOM 1621 C C . LEU H 1 8 ? 62.497 -24.972 53.069 1.00 22.27 7 LEU H C 1
ATOM 1622 O O . LEU H 1 8 ? 61.425 -24.380 52.928 1.00 20.50 7 LEU H O 1
ATOM 1627 N N . LYS H 1 9 ? 63.095 -25.110 54.254 1.00 20.93 8 LYS H N 1
ATOM 1628 C CA . LYS H 1 9 ? 62.522 -24.521 55.456 1.00 26.13 8 LYS H CA 1
ATOM 1629 C C . LYS H 1 9 ? 62.502 -22.993 55.350 1.00 26.98 8 LYS H C 1
ATOM 1630 O O . LYS H 1 9 ? 61.538 -22.364 55.739 1.00 30.20 8 LYS H O 1
ATOM 1636 N N . GLU H 1 10 ? 63.567 -22.394 54.821 1.00 25.57 9 GLU H N 1
ATOM 1637 C CA . GLU H 1 10 ? 63.614 -20.948 54.639 1.00 24.44 9 GLU H CA 1
ATOM 1638 C C . GLU H 1 10 ? 62.512 -20.512 53.671 1.00 24.31 9 GLU H C 1
ATOM 1639 O O . GLU H 1 10 ? 61.845 -19.505 53.897 1.00 23.92 9 GLU H O 1
ATOM 1645 N N . GLN H 1 11 ? 62.327 -21.264 52.584 1.00 22.29 10 GLN H N 1
ATOM 1646 C CA . GLN H 1 11 ? 61.281 -20.962 51.622 1.00 22.62 10 GLN H CA 1
ATOM 1647 C C . GLN H 1 11 ? 59.909 -20.964 52.306 1.00 25.97 10 GLN H C 1
ATOM 1648 O O . GLN H 1 11 ? 59.090 -20.062 52.076 1.00 22.81 10 GLN H O 1
ATOM 1654 N N . ALA H 1 12 ? 59.665 -21.989 53.133 1.00 25.43 11 ALA H N 1
ATOM 1655 C CA . ALA H 1 12 ? 58.394 -22.125 53.827 1.00 25.74 11 ALA H CA 1
ATOM 1656 C C . ALA H 1 12 ? 58.151 -20.921 54.742 1.00 29.35 11 ALA H C 1
ATOM 1657 O O . ALA H 1 12 ? 57.033 -20.423 54.837 1.00 23.89 11 ALA H O 1
ATOM 1659 N N . LYS H 1 13 ? 59.203 -20.480 55.430 1.00 24.62 12 LYS H N 1
ATOM 1660 C CA . LYS H 1 13 ? 59.133 -19.353 56.345 1.00 31.37 12 LYS H CA 1
ATOM 1661 C C . LYS H 1 13 ? 58.805 -18.076 55.572 1.00 28.23 12 LYS H C 1
ATOM 1662 O O . LYS H 1 13 ? 57.963 -17.300 55.991 1.00 25.23 12 LYS H O 1
ATOM 1668 N N . THR H 1 14 ? 59.482 -17.859 54.444 1.00 25.60 13 THR H N 1
ATOM 1669 C CA . THR H 1 14 ? 59.255 -16.663 53.651 1.00 28.57 13 THR H CA 1
ATOM 1670 C C . THR H 1 14 ? 57.822 -16.658 53.121 1.00 21.63 13 THR H C 1
ATOM 1671 O O . THR H 1 14 ? 57.175 -15.606 53.120 1.00 22.37 13 THR H O 1
ATOM 1675 N N . LEU H 1 15 ? 57.334 -17.832 52.697 1.00 19.24 14 LEU H N 1
ATOM 1676 C CA . LEU H 1 15 ? 55.969 -17.938 52.208 1.00 20.56 14 LEU H CA 1
ATOM 1677 C C . LEU H 1 15 ? 54.971 -17.526 53.288 1.00 23.60 14 LEU H C 1
ATOM 1678 O O . LEU H 1 15 ? 53.984 -16.857 52.995 1.00 19.91 14 LEU H O 1
ATOM 1683 N N . LYS H 1 16 ? 55.222 -17.938 54.539 1.00 26.41 15 LYS H N 1
ATOM 1684 C CA . LYS H 1 16 ? 54.358 -17.559 55.643 1.00 24.22 15 LYS H CA 1
ATOM 1685 C C . LYS H 1 16 ? 54.366 -16.051 55.843 1.00 21.79 15 LYS H C 1
ATOM 1686 O O . LYS H 1 16 ? 53.338 -15.477 56.141 1.00 23.86 15 LYS H O 1
ATOM 1692 N N . GLU H 1 17 ? 55.526 -15.407 55.722 1.00 22.54 16 GLU H N 1
ATOM 1693 C CA . GLU H 1 17 ? 55.601 -13.955 55.857 1.00 23.38 16 GLU H CA 1
ATOM 1694 C C . GLU H 1 17 ? 54.770 -13.291 54.770 1.00 25.80 16 GLU H C 1
ATOM 1695 O O . GLU H 1 17 ? 54.042 -12.331 55.039 1.00 24.21 16 GLU H O 1
ATOM 1701 N N . ILE H 1 18 ? 54.915 -13.791 53.535 1.00 24.31 17 ILE H N 1
ATOM 1702 C CA . ILE H 1 18 ? 54.173 -13.275 52.399 1.00 21.15 17 ILE H CA 1
ATOM 1703 C C . ILE H 1 18 ? 52.673 -13.395 52.665 1.00 22.99 17 ILE H C 1
ATOM 1704 O O . ILE H 1 18 ? 51.934 -12.444 52.457 1.00 25.16 17 ILE H O 1
ATOM 1709 N N . ALA H 1 19 ? 52.236 -14.563 53.140 1.00 18.44 18 ALA H N 1
ATOM 1710 C CA . ALA H 1 19 ? 50.835 -14.801 53.436 1.00 22.31 18 ALA H CA 1
ATOM 1711 C C . ALA H 1 19 ? 50.335 -13.815 54.483 1.00 29.79 18 ALA H C 1
ATOM 1712 O O . ALA H 1 19 ? 49.236 -13.306 54.351 1.00 20.94 18 ALA H O 1
ATOM 1714 N N . TRP H 1 20 ? 51.130 -13.554 55.526 1.00 28.72 19 TRP H N 1
ATOM 1715 C CA . TRP H 1 20 ? 50.717 -12.676 56.610 1.00 27.57 19 TRP H CA 1
ATOM 1716 C C . TRP H 1 20 ? 50.578 -11.236 56.114 1.00 32.39 19 TRP H C 1
ATOM 1717 O O . TRP H 1 20 ? 49.606 -10.562 56.436 1.00 25.64 19 TRP H O 1
ATOM 1728 N N . THR H 1 21 ? 51.572 -10.759 55.360 1.00 24.25 20 THR H N 1
ATOM 1729 C CA . THR H 1 21 ? 51.547 -9.400 54.852 1.00 23.93 20 THR H CA 1
ATOM 1730 C C . THR H 1 21 ? 50.341 -9.205 53.935 1.00 26.97 20 THR H C 1
ATOM 1731 O O . THR H 1 21 ? 49.682 -8.168 53.980 1.00 21.87 20 THR H O 1
ATOM 1735 N N . LEU H 1 22 ? 50.043 -10.216 53.114 1.00 23.46 21 LEU H N 1
ATOM 1736 C CA . LEU H 1 22 ?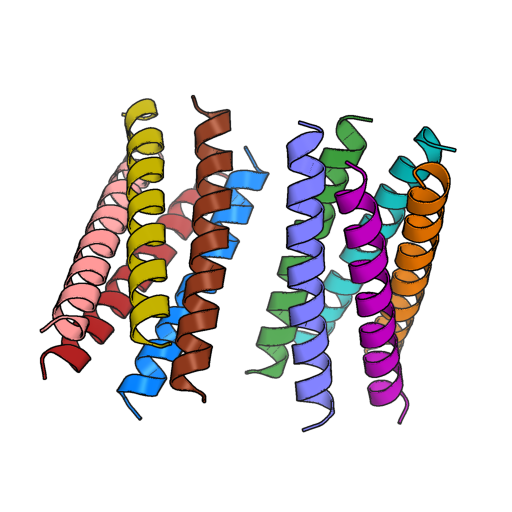 48.899 -10.144 52.216 1.00 26.12 21 LEU H CA 1
ATOM 1737 C C . LEU H 1 22 ? 47.593 -10.087 53.005 1.00 27.22 21 LEU H C 1
ATOM 1738 O O . LEU H 1 22 ? 46.675 -9.376 52.610 1.00 23.67 21 LEU H O 1
ATOM 1743 N N . LYS H 1 23 ? 47.501 -10.842 54.102 1.00 27.34 22 LYS H N 1
ATOM 1744 C CA . LYS H 1 23 ? 46.321 -10.793 54.957 1.00 26.25 22 LYS H CA 1
ATOM 1745 C C . LYS H 1 23 ? 46.152 -9.383 55.515 1.00 26.30 22 LYS H C 1
ATOM 1746 O O . LYS H 1 23 ? 45.039 -8.886 55.582 1.00 29.92 22 LYS H O 1
ATOM 1748 N N . GLU H 1 24 ? 47.249 -8.730 55.911 1.00 27.38 23 GLU H N 1
ATOM 1749 C CA . GLU H 1 24 ? 47.183 -7.364 56.419 1.00 29.70 23 GLU H CA 1
ATOM 1750 C C . GLU H 1 24 ? 46.638 -6.432 55.343 1.00 27.79 23 GLU H C 1
ATOM 1751 O O . GLU H 1 24 ? 45.793 -5.579 55.611 1.00 24.65 23 GLU H O 1
ATOM 1757 N N . ILE H 1 25 ? 47.132 -6.600 54.110 1.00 26.38 24 ILE H N 1
ATOM 1758 C CA . ILE H 1 25 ? 46.690 -5.783 52.992 1.00 25.91 24 ILE H CA 1
ATOM 1759 C C . ILE H 1 25 ? 45.196 -5.993 52.753 1.00 24.65 24 ILE H C 1
ATOM 1760 O O . ILE H 1 25 ? 44.454 -5.023 52.657 1.00 28.25 24 ILE H O 1
ATOM 1765 N N . ALA H 1 26 ? 44.769 -7.256 52.686 1.00 22.45 25 ALA H N 1
ATOM 1766 C CA . ALA H 1 26 ? 43.380 -7.590 52.438 1.00 26.15 25 ALA H CA 1
ATOM 1767 C C . ALA H 1 26 ? 42.479 -7.001 53.523 1.00 28.42 25 ALA H C 1
ATOM 1768 O O . ALA H 1 26 ? 41.379 -6.534 53.230 1.00 24.52 25 ALA H O 1
ATOM 1770 N N . GLN H 1 27 ? 42.955 -7.030 54.771 1.00 28.11 26 GLN H N 1
ATOM 1771 C CA . GLN H 1 27 ? 42.169 -6.595 55.914 1.00 29.28 26 GLN H CA 1
ATOM 1772 C C . GLN H 1 27 ? 41.769 -5.129 55.753 1.00 31.92 26 GLN H C 1
ATOM 1773 O O . GLN H 1 27 ? 40.621 -4.767 56.006 1.00 28.76 26 GLN H O 1
ATOM 1779 N N . THR H 1 28 ? 42.709 -4.288 55.308 1.00 27.83 27 THR H N 1
ATOM 1780 C CA . THR H 1 28 ? 42.425 -2.870 55.213 1.00 28.79 27 THR H CA 1
ATOM 1781 C C . THR H 1 28 ? 41.464 -2.567 54.059 1.00 33.05 27 THR H C 1
ATOM 1782 O O . THR H 1 28 ? 40.817 -1.522 54.052 1.00 29.40 27 THR H O 1
ATOM 1786 N N . LEU H 1 29 ? 41.384 -3.469 53.079 1.00 25.42 28 LEU H N 1
ATOM 1787 C CA . LEU H 1 29 ? 40.583 -3.242 51.885 1.00 35.83 28 LEU H CA 1
ATOM 1788 C C . LEU H 1 29 ? 39.188 -3.856 52.010 1.00 37.77 28 LEU H C 1
ATOM 1789 O O . LEU H 1 29 ? 38.337 -3.608 51.157 1.00 46.79 28 LEU H O 1
ATOM 1794 N N . LYS H 1 30 ? 38.949 -4.678 53.040 1.00 32.31 29 LYS H N 1
ATOM 1795 C CA . LYS H 1 30 ? 37.678 -5.379 53.190 1.00 38.73 29 LYS H CA 1
ATOM 1796 C C . LYS H 1 30 ? 36.524 -4.377 53.420 1.00 45.02 29 LYS H C 1
ATOM 1797 O O . LYS H 1 30 ? 36.617 -3.560 54.376 1.00 36.07 29 LYS H O 1
ATOM 1803 N N . GLY I 1 2 ? 51.984 -36.315 23.107 1.00 35.59 1 GLY I N 1
ATOM 1804 C CA . GLY I 1 2 ? 52.062 -36.465 21.644 1.00 34.13 1 GLY I CA 1
ATOM 1805 C C . GLY I 1 2 ? 52.230 -35.131 20.925 1.00 35.97 1 GLY I C 1
ATOM 1806 O O . GLY I 1 2 ? 52.507 -34.103 21.547 1.00 37.54 1 GLY I O 1
ATOM 1807 N N . GLU I 1 3 ? 52.015 -35.163 19.605 1.00 36.94 2 GLU I N 1
ATOM 1808 C CA . GLU I 1 3 ? 52.386 -34.059 18.734 1.00 35.16 2 GLU I CA 1
ATOM 1809 C C . GLU I 1 3 ? 51.566 -32.809 19.037 1.00 31.42 2 GLU I C 1
ATOM 1810 O O . GLU I 1 3 ? 52.131 -31.718 19.092 1.00 26.57 2 GLU I O 1
ATOM 1816 N N . ILE I 1 4 ? 50.248 -32.946 19.225 1.00 25.59 3 ILE I N 1
ATOM 1817 C CA . ILE I 1 4 ? 49.406 -31.787 19.480 1.00 24.07 3 ILE I CA 1
ATOM 1818 C C . ILE I 1 4 ? 49.781 -31.181 20.830 1.00 23.83 3 ILE I C 1
ATOM 1819 O O . ILE I 1 4 ? 50.007 -29.977 20.927 1.00 23.39 3 ILE I O 1
ATOM 1824 N N . ALA I 1 5 ? 49.828 -32.012 21.874 1.00 23.60 4 ALA I N 1
ATOM 1825 C CA . ALA I 1 5 ? 50.170 -31.546 23.210 1.00 24.86 4 ALA I CA 1
ATOM 1826 C C . ALA I 1 5 ? 51.499 -30.783 23.189 1.00 30.21 4 ALA I C 1
ATOM 1827 O O . ALA I 1 5 ? 51.625 -29.751 23.837 1.00 35.13 4 ALA I O 1
ATOM 1829 N N . GLN I 1 6 ? 52.474 -31.286 22.433 1.00 28.05 5 GLN I N 1
ATOM 1830 C CA . GLN I 1 6 ? 53.815 -30.724 22.407 1.00 32.31 5 GLN I CA 1
ATOM 1831 C C . GLN I 1 6 ? 53.806 -29.389 21.666 1.00 28.56 5 GLN I C 1
ATOM 1832 O O . GLN I 1 6 ? 54.462 -28.445 22.091 1.00 26.24 5 GLN I O 1
ATOM 1838 N N . THR I 1 7 ? 53.069 -29.316 20.548 1.00 27.07 6 THR I N 1
ATOM 1839 C CA . THR I 1 7 ? 52.947 -28.070 19.821 1.00 27.93 6 THR I CA 1
ATOM 1840 C C . THR I 1 7 ? 52.366 -26.994 20.741 1.00 23.44 6 THR I C 1
ATOM 1841 O O . THR I 1 7 ? 52.858 -25.865 20.766 1.00 22.22 6 THR I O 1
ATOM 1845 N N . LEU I 1 8 ? 51.323 -27.344 21.499 1.00 22.79 7 LEU I N 1
ATOM 1846 C CA . LEU I 1 8 ? 50.665 -26.371 22.353 1.00 26.08 7 LEU I CA 1
ATOM 1847 C C . LEU I 1 8 ? 51.627 -25.908 23.441 1.00 26.68 7 LEU I C 1
ATOM 1848 O O . LEU I 1 8 ? 51.653 -24.728 23.772 1.00 21.75 7 LEU I O 1
ATOM 1853 N N . LYS I 1 9 ? 52.410 -26.835 23.993 1.00 30.51 8 LYS I N 1
ATOM 1854 C CA . LYS I 1 9 ? 53.386 -26.494 25.016 1.00 32.00 8 LYS I CA 1
ATOM 1855 C C . LYS I 1 9 ? 54.451 -25.562 24.442 1.00 30.09 8 LYS I C 1
ATOM 1856 O O . LYS I 1 9 ? 54.842 -24.604 25.104 1.00 29.99 8 LYS I O 1
ATOM 1862 N N . GLU I 1 10 ? 54.908 -25.830 23.211 1.00 28.92 9 GLU I N 1
ATOM 1863 C CA . GLU I 1 10 ? 55.891 -24.972 22.577 1.00 27.38 9 GLU I CA 1
ATOM 1864 C C . GLU I 1 10 ? 55.312 -23.566 22.392 1.00 29.91 9 GLU I C 1
ATOM 1865 O O . GLU I 1 10 ? 56.000 -22.567 22.645 1.00 26.74 9 GLU I O 1
ATOM 1871 N N . GLN I 1 11 ? 54.053 -23.496 21.943 1.00 21.46 10 GLN I N 1
ATOM 1872 C CA . GLN I 1 11 ? 53.390 -22.217 21.750 1.00 21.66 10 GLN I CA 1
ATOM 1873 C C . GLN I 1 11 ? 53.362 -21.428 23.065 1.00 25.09 10 GLN I C 1
ATOM 1874 O O . GLN I 1 11 ? 53.650 -20.226 23.074 1.00 19.50 10 GLN I O 1
ATOM 1880 N N . ALA I 1 12 ? 53.001 -22.115 24.157 1.00 20.90 11 ALA I N 1
ATOM 1881 C CA . ALA I 1 12 ? 52.897 -21.477 25.460 1.00 23.54 11 ALA I CA 1
ATOM 1882 C C . ALA I 1 12 ? 54.249 -20.906 25.882 1.00 23.18 11 ALA I C 1
ATOM 1883 O O . ALA I 1 12 ? 54.312 -19.810 26.441 1.00 27.04 11 ALA I O 1
ATOM 1885 N N . LYS I 1 13 ? 55.318 -21.670 25.633 1.00 22.06 12 LYS I N 1
ATOM 1886 C CA . LYS I 1 13 ? 56.665 -21.265 26.000 1.00 25.54 12 LYS I CA 1
ATOM 1887 C C . LYS I 1 13 ? 57.077 -20.026 25.207 1.00 26.04 12 LYS I C 1
ATOM 1888 O O . LYS I 1 13 ? 57.622 -19.075 25.773 1.00 22.39 12 LYS I O 1
ATOM 1894 N N . THR I 1 14 ? 56.801 -20.036 23.896 1.00 21.12 13 THR I N 1
ATOM 1895 C CA . THR I 1 14 ? 57.164 -18.914 23.060 1.00 20.29 13 THR I CA 1
ATOM 1896 C C . THR I 1 14 ? 56.400 -17.664 23.497 1.00 19.97 13 THR I C 1
ATOM 1897 O O . THR I 1 14 ? 56.971 -16.569 23.529 1.00 21.03 13 THR I O 1
ATOM 1901 N N . LEU I 1 15 ? 55.118 -17.837 23.840 1.00 16.27 14 LEU I N 1
ATOM 1902 C CA . LEU I 1 15 ? 54.308 -16.722 24.288 1.00 20.01 14 LEU I CA 1
ATOM 1903 C C . LEU I 1 15 ? 54.903 -16.093 25.550 1.00 22.51 14 LEU I C 1
ATOM 1904 O O . LEU I 1 15 ? 54.897 -14.871 25.684 1.00 17.35 14 LEU I O 1
ATOM 1909 N N . LYS I 1 16 ? 55.404 -16.927 26.472 1.00 22.43 15 LYS I N 1
ATOM 1910 C CA . LYS I 1 16 ? 56.035 -16.411 27.678 1.00 27.44 15 LYS I CA 1
ATOM 1911 C C . LYS I 1 16 ? 57.277 -15.584 27.337 1.00 27.32 15 LYS I C 1
ATOM 1912 O O . LYS I 1 16 ? 57.512 -14.550 27.970 1.00 20.24 15 LYS I O 1
ATOM 1918 N N . GLU I 1 17 ? 58.070 -16.040 26.357 1.00 22.81 16 GLU I N 1
ATOM 1919 C CA . GLU I 1 17 ? 59.246 -15.289 25.951 1.00 29.60 16 GLU I CA 1
ATOM 1920 C C . GLU I 1 17 ? 58.828 -13.925 25.393 1.00 30.73 16 GLU I C 1
ATOM 1921 O O . GLU I 1 17 ? 59.443 -12.902 25.698 1.00 22.19 16 GLU I O 1
ATOM 1927 N N . ILE I 1 18 ? 57.797 -13.941 24.538 1.00 21.45 17 ILE I N 1
ATOM 1928 C CA . ILE I 1 18 ? 57.267 -12.737 23.932 1.00 23.46 17 ILE I CA 1
ATOM 1929 C C . ILE I 1 18 ? 56.825 -11.759 25.022 1.00 23.22 17 ILE I C 1
ATOM 1930 O O . ILE I 1 18 ? 57.153 -10.567 24.960 1.00 22.17 17 ILE I O 1
ATOM 1935 N N . ALA I 1 19 ? 56.086 -12.268 26.015 1.00 21.00 18 ALA I N 1
ATOM 1936 C CA . ALA I 1 19 ? 55.598 -11.430 27.103 1.00 22.14 18 ALA I CA 1
ATOM 1937 C C . ALA I 1 19 ? 56.772 -10.786 27.848 1.00 22.06 18 ALA I C 1
ATOM 1938 O O . ALA I 1 19 ? 56.710 -9.610 28.186 1.00 22.10 18 ALA I O 1
ATOM 1940 N N . TRP I 1 20 ? 57.827 -11.565 28.108 1.00 22.47 19 TRP I N 1
ATOM 1941 C CA . TRP I 1 20 ? 58.969 -11.066 28.860 1.00 28.78 19 TRP I CA 1
ATOM 1942 C C . TRP I 1 20 ? 59.714 -9.976 28.089 1.00 27.82 19 TRP I C 1
ATOM 1943 O O . TRP I 1 20 ? 60.078 -8.948 28.654 1.00 23.82 19 TRP I O 1
ATOM 1954 N N . THR I 1 21 ? 59.967 -10.223 26.801 1.00 23.19 20 THR I N 1
ATOM 1955 C CA . THR I 1 21 ? 60.685 -9.269 25.976 1.00 21.55 20 THR I CA 1
ATOM 1956 C C . THR I 1 21 ? 59.907 -7.960 25.897 1.00 23.26 20 THR I C 1
ATOM 1957 O O . THR I 1 21 ? 60.501 -6.884 25.956 1.00 20.47 20 THR I O 1
ATOM 1961 N N . LEU I 1 22 ? 58.575 -8.057 25.771 1.00 23.24 21 LEU I N 1
ATOM 1962 C CA . LEU I 1 22 ? 57.741 -6.871 25.715 1.00 20.17 21 LEU I CA 1
ATOM 1963 C C . LEU I 1 22 ? 57.812 -6.088 27.021 1.00 21.63 21 LEU I C 1
ATOM 1964 O O . LEU I 1 22 ? 57.825 -4.854 26.982 1.00 22.50 21 LEU I O 1
ATOM 1969 N N . LYS I 1 23 ? 57.838 -6.794 28.159 1.00 18.53 22 LYS I N 1
ATOM 1970 C CA . LYS I 1 23 ? 57.984 -6.125 29.446 1.00 20.98 22 LYS I CA 1
ATOM 1971 C C . LYS I 1 23 ? 59.299 -5.345 29.489 1.00 23.72 22 LYS I C 1
ATOM 1972 O O . LYS I 1 23 ? 59.328 -4.211 29.983 1.00 23.40 22 LYS I O 1
ATOM 1975 N N . GLU I 1 24 ? 60.383 -5.941 28.959 1.00 22.57 23 GLU I N 1
ATOM 1976 C CA . GLU I 1 24 ? 61.670 -5.261 28.927 1.00 27.01 23 GLU I CA 1
ATOM 1977 C C . GLU I 1 24 ? 61.576 -3.983 28.097 1.00 29.10 23 GLU I C 1
ATOM 1978 O O . GLU I 1 24 ? 62.084 -2.932 28.483 1.00 24.43 23 GLU I O 1
ATOM 1984 N N . ILE I 1 25 ? 60.914 -4.084 26.939 1.00 29.51 24 ILE I N 1
ATOM 1985 C CA . ILE I 1 25 ? 60.756 -2.947 26.050 1.00 24.57 24 ILE I CA 1
ATOM 1986 C C . ILE I 1 25 ? 59.956 -1.850 26.744 1.00 23.86 24 ILE I C 1
ATOM 1987 O O . ILE I 1 25 ? 60.379 -0.699 26.741 1.00 28.61 24 ILE I O 1
ATOM 1992 N N . ALA I 1 26 ? 58.827 -2.218 27.351 1.00 22.96 25 ALA I N 1
ATOM 1993 C CA . ALA I 1 26 ? 57.971 -1.256 28.022 1.00 26.16 25 ALA I CA 1
ATOM 1994 C C . ALA I 1 26 ? 58.727 -0.557 29.154 1.00 26.57 25 ALA I C 1
ATOM 1995 O O . ALA I 1 26 ? 58.547 0.644 29.369 1.00 26.70 25 ALA I O 1
ATOM 1997 N N . GLN I 1 27 ? 59.570 -1.316 29.864 1.00 26.69 26 GLN I N 1
ATOM 1998 C CA . GLN I 1 27 ? 60.279 -0.807 31.027 1.00 31.72 26 GLN I CA 1
ATOM 1999 C C . GLN I 1 27 ? 61.165 0.374 30.623 1.00 36.78 26 GLN I C 1
ATOM 2000 O O . GLN I 1 27 ? 61.208 1.382 31.318 1.00 25.59 26 GLN I O 1
ATOM 2006 N N . THR I 1 28 ? 61.861 0.258 29.483 1.00 31.25 27 THR I N 1
ATOM 2007 C CA . THR I 1 28 ? 62.788 1.303 29.091 1.00 32.38 27 THR I CA 1
ATOM 2008 C C . THR I 1 28 ? 62.048 2.558 28.626 1.00 31.31 27 THR I C 1
ATOM 2009 O O . THR I 1 28 ? 62.611 3.647 28.635 1.00 26.56 27 THR I O 1
ATOM 2013 N N . LEU I 1 29 ? 60.791 2.399 28.201 1.00 30.45 28 LEU I N 1
ATOM 2014 C CA . LEU I 1 29 ? 60.024 3.505 27.642 1.00 35.21 28 LEU I CA 1
ATOM 2015 C C . LEU I 1 29 ? 59.170 4.200 28.697 1.00 33.99 28 LEU I C 1
ATOM 2016 O O . LEU I 1 29 ? 58.681 5.302 28.452 1.00 34.44 28 LEU I O 1
ATOM 2021 N N . LYS I 1 30 ? 59.008 3.578 29.871 1.00 28.05 29 LYS I N 1
ATOM 2022 C CA . LYS I 1 30 ? 58.393 4.229 31.008 1.00 35.21 29 LYS I CA 1
ATOM 2023 C C . LYS I 1 30 ? 59.351 5.327 31.482 1.00 28.44 29 LYS I C 1
ATOM 2024 O O . LYS I 1 30 ? 58.805 6.320 31.942 1.00 44.24 29 LYS I O 1
ATOM 2027 N N . GLY J 1 2 ? 65.015 -33.620 34.057 1.00 39.76 1 GLY L N 1
ATOM 2028 C CA . GLY J 1 2 ? 63.874 -34.496 34.382 1.00 39.97 1 GLY L CA 1
ATOM 2029 C C . GLY J 1 2 ? 62.691 -33.717 34.945 1.00 40.91 1 GLY L C 1
ATOM 2030 O O . GLY J 1 2 ? 62.743 -32.497 35.078 1.00 36.81 1 GLY L O 1
ATOM 2031 N N . GLU J 1 3 ? 61.656 -34.459 35.353 1.00 40.49 2 GLU L N 1
ATOM 2032 C CA . GLU J 1 3 ? 60.381 -33.871 35.734 1.00 49.36 2 GLU L CA 1
ATOM 2033 C C . GLU J 1 3 ? 60.512 -32.996 36.978 1.00 42.47 2 GLU L C 1
ATOM 2034 O O . GLU J 1 3 ? 59.958 -31.898 36.995 1.00 33.94 2 GLU L O 1
ATOM 2040 N N . ILE J 1 4 ? 61.236 -33.457 38.003 1.00 32.67 3 ILE L N 1
ATOM 2041 C CA . ILE J 1 4 ? 61.361 -32.689 39.233 1.00 28.73 3 ILE L CA 1
ATOM 2042 C C . ILE J 1 4 ? 62.147 -31.411 38.951 1.00 26.00 3 ILE L C 1
ATOM 2043 O O . ILE J 1 4 ? 61.714 -30.311 39.307 1.00 25.37 3 ILE L O 1
ATOM 2048 N N . ALA J 1 5 ? 63.314 -31.559 38.319 1.00 28.01 4 ALA L N 1
ATOM 2049 C CA . ALA J 1 5 ? 64.164 -30.425 37.990 1.00 30.01 4 ALA L CA 1
ATOM 2050 C C . ALA J 1 5 ? 63.363 -29.366 37.221 1.00 31.72 4 ALA L C 1
ATOM 2051 O O . ALA J 1 5 ? 63.509 -28.175 37.449 1.00 28.33 4 ALA L O 1
ATOM 2053 N N . GLN J 1 6 ? 62.528 -29.814 36.287 1.00 30.07 5 GLN L N 1
ATOM 2054 C CA . GLN J 1 6 ? 61.800 -28.924 35.401 1.00 35.94 5 GLN L CA 1
ATOM 2055 C C . GLN J 1 6 ? 60.688 -28.218 36.157 1.00 30.03 5 GLN L C 1
ATOM 2056 O O . GLN J 1 6 ? 60.455 -27.038 35.945 1.00 27.08 5 GLN L O 1
ATOM 2062 N N . THR J 1 7 ? 59.993 -28.944 37.032 1.00 26.60 6 THR L N 1
ATOM 2063 C CA . THR J 1 7 ? 58.979 -28.322 37.873 1.00 30.31 6 THR L CA 1
ATOM 2064 C C . THR J 1 7 ? 59.603 -27.197 38.698 1.00 23.55 6 THR L C 1
ATOM 2065 O O . THR J 1 7 ? 59.038 -26.110 38.795 1.00 28.52 6 THR L O 1
ATOM 2069 N N . LEU J 1 8 ? 60.772 -27.451 39.282 1.00 23.11 7 LEU L N 1
ATOM 2070 C CA . LEU J 1 8 ? 61.424 -26.453 40.118 1.00 23.17 7 LEU L CA 1
ATOM 2071 C C . LEU J 1 8 ? 61.808 -25.230 39.281 1.00 26.16 7 LEU L C 1
ATOM 2072 O O . LEU J 1 8 ? 61.665 -24.100 39.730 1.00 19.34 7 LEU L O 1
ATOM 2077 N N . LYS J 1 9 ? 62.290 -25.461 38.061 1.00 25.11 8 LYS L N 1
ATOM 2078 C CA . LYS J 1 9 ? 62.645 -24.373 37.168 1.00 31.19 8 LYS L CA 1
ATOM 2079 C C . LYS J 1 9 ? 61.406 -23.556 36.798 1.00 24.15 8 LYS L C 1
ATOM 2080 O O . LYS J 1 9 ? 61.460 -22.329 36.741 1.00 29.45 8 LYS L O 1
ATOM 2086 N N . GLU J 1 10 ? 60.279 -24.228 36.545 1.00 27.19 9 GLU L N 1
ATOM 2087 C CA . GLU J 1 10 ? 59.039 -23.530 36.231 1.00 29.20 9 GLU L CA 1
ATOM 2088 C C . GLU J 1 10 ? 58.618 -22.666 37.423 1.00 23.91 9 GLU L C 1
ATOM 2089 O O . GLU J 1 10 ? 58.194 -21.520 37.252 1.00 26.17 9 GLU L O 1
ATOM 2095 N N . GLN J 1 11 ? 58.725 -23.227 38.635 1.00 20.22 10 GLN L N 1
ATOM 2096 C CA . GLN J 1 11 ? 58.396 -22.486 39.842 1.00 22.13 10 GLN L CA 1
ATOM 2097 C C . GLN J 1 11 ? 59.247 -21.220 39.940 1.00 21.41 10 GLN L C 1
ATOM 2098 O O . GLN J 1 11 ? 58.739 -20.157 40.275 1.00 26.58 10 GLN L O 1
ATOM 2104 N N . ALA J 1 12 ? 60.551 -21.349 39.678 1.00 19.88 11 ALA L N 1
ATOM 2105 C CA . ALA J 1 12 ? 61.472 -20.227 39.764 1.00 24.14 11 ALA L CA 1
ATOM 2106 C C . ALA J 1 12 ? 61.068 -19.124 38.779 1.00 25.43 11 ALA L C 1
ATOM 2107 O O . ALA J 1 12 ? 61.135 -17.943 39.107 1.00 29.57 11 ALA L O 1
ATOM 2109 N N . LYS J 1 13 ? 60.672 -19.526 37.569 1.00 23.56 12 LYS L N 1
ATOM 2110 C CA . LYS J 1 13 ? 60.253 -18.588 36.545 1.00 27.56 12 LYS L CA 1
ATOM 2111 C C . LYS J 1 13 ? 58.977 -17.851 36.972 1.00 23.56 12 LYS L C 1
ATOM 2112 O O . LYS J 1 13 ? 58.860 -16.632 36.818 1.00 23.28 12 LYS L O 1
ATOM 2118 N N . THR J 1 14 ? 58.013 -18.598 37.515 1.00 20.56 13 THR L N 1
ATOM 2119 C CA . THR J 1 14 ? 56.766 -17.994 37.959 1.00 24.88 13 THR L CA 1
ATOM 2120 C C . THR J 1 14 ? 57.037 -17.000 39.094 1.00 21.22 13 THR L C 1
ATOM 2121 O O . THR J 1 14 ? 56.443 -15.924 39.147 1.00 19.53 13 THR L O 1
ATOM 2125 N N . LEU J 1 15 ? 57.942 -17.376 40.004 1.00 21.54 14 LEU L N 1
ATOM 2126 C CA . LEU J 1 15 ? 58.299 -16.506 41.112 1.00 22.21 14 LEU L CA 1
ATOM 2127 C C . LEU J 1 15 ? 58.887 -15.191 40.595 1.00 30.73 14 LEU L C 1
ATOM 2128 O O . LEU J 1 15 ? 58.608 -14.141 41.156 1.00 25.01 14 LEU L O 1
ATOM 2133 N N . LYS J 1 16 ? 59.698 -15.243 39.535 1.00 28.98 15 LYS L N 1
ATOM 2134 C CA . LYS J 1 16 ? 60.253 -14.035 38.942 1.00 26.96 15 LYS L CA 1
ATOM 2135 C C . LYS J 1 16 ? 59.139 -13.137 38.399 1.00 26.88 15 LYS L C 1
ATOM 2136 O O . LYS J 1 16 ? 59.213 -11.914 38.545 1.00 30.49 15 LYS L O 1
ATOM 2142 N N . GLU J 1 17 ? 58.124 -13.735 37.762 1.00 21.27 16 GLU L N 1
ATOM 2143 C CA . GLU J 1 17 ? 57.001 -12.957 37.269 1.00 22.75 16 GLU L CA 1
ATOM 2144 C C . GLU J 1 17 ? 56.286 -12.259 38.436 1.00 23.80 16 GLU L C 1
ATOM 2145 O O . GLU J 1 17 ? 55.915 -11.083 38.360 1.00 21.27 16 GLU L O 1
ATOM 2151 N N . ILE J 1 18 ? 56.054 -13.023 39.502 1.00 20.94 17 ILE L N 1
ATOM 2152 C CA . ILE J 1 18 ? 55.396 -12.519 40.696 1.00 20.62 17 ILE L CA 1
ATOM 2153 C C . ILE J 1 18 ? 56.179 -11.335 41.269 1.00 22.85 17 ILE L C 1
ATOM 2154 O O . ILE J 1 18 ? 55.596 -10.303 41.597 1.00 20.35 17 ILE L O 1
ATOM 2159 N N . ALA J 1 19 ? 57.503 -11.488 41.373 1.00 22.87 18 ALA L N 1
ATOM 2160 C CA . ALA J 1 19 ? 58.355 -10.439 41.899 1.00 22.69 18 ALA L CA 1
ATOM 2161 C C . ALA J 1 19 ? 58.232 -9.171 41.053 1.00 22.26 18 ALA L C 1
ATOM 2162 O O . ALA J 1 19 ? 58.156 -8.067 41.605 1.00 20.88 18 ALA L O 1
ATOM 2164 N N . TRP J 1 20 ? 58.216 -9.332 39.719 1.00 22.22 19 TRP L N 1
ATOM 2165 C CA . TRP J 1 20 ? 58.160 -8.186 38.831 1.00 20.99 19 TRP L CA 1
ATOM 2166 C C . TRP J 1 20 ? 56.826 -7.448 38.949 1.00 20.10 19 TRP L C 1
ATOM 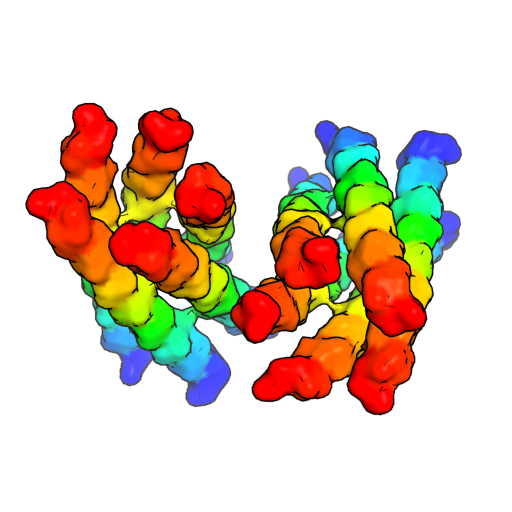2167 O O . TRP J 1 20 ? 56.802 -6.219 39.020 1.00 20.67 19 TRP L O 1
ATOM 2178 N N . THR J 1 21 ? 55.724 -8.200 38.951 1.00 20.12 20 THR L N 1
ATOM 2179 C CA . THR J 1 21 ? 54.403 -7.608 39.047 1.00 23.19 20 THR L CA 1
ATOM 2180 C C . THR J 1 2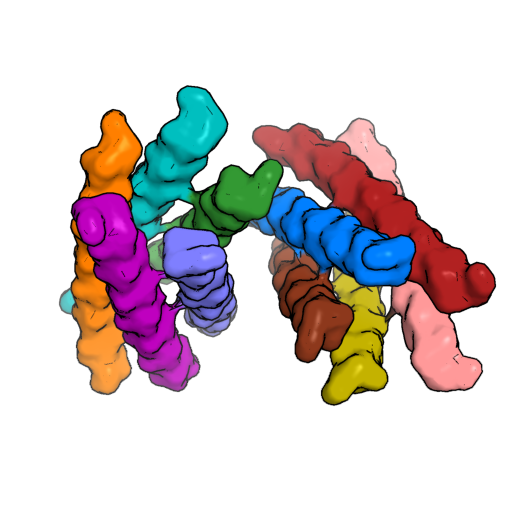1 ? 54.266 -6.844 40.366 1.00 25.99 20 THR L C 1
ATOM 2181 O O . THR J 1 21 ? 53.690 -5.756 40.398 1.00 25.50 20 THR L O 1
ATOM 2185 N N . LEU J 1 22 ? 54.808 -7.409 41.445 1.00 22.03 21 LEU L N 1
ATOM 2186 C CA . LEU J 1 22 ? 54.740 -6.750 42.742 1.00 24.69 21 LEU L CA 1
ATOM 2187 C C . LEU J 1 22 ? 55.535 -5.444 42.743 1.00 23.18 21 LEU L C 1
ATOM 2188 O O . LEU J 1 22 ? 55.094 -4.455 43.345 1.00 22.78 21 LEU L O 1
ATOM 2193 N N . LYS J 1 23 ? 56.696 -5.446 42.070 1.00 25.57 22 LYS L N 1
ATOM 2194 C CA . LYS J 1 23 ? 57.471 -4.215 41.944 1.00 28.51 22 LYS L CA 1
ATOM 2195 C C . LYS J 1 23 ? 56.653 -3.145 41.212 1.00 27.11 22 LYS L C 1
ATOM 2196 O O . LYS J 1 23 ? 56.674 -1.975 41.592 1.00 32.45 22 LYS L O 1
ATOM 2202 N N . GLU J 1 24 ? 55.925 -3.545 40.165 1.00 24.72 23 GLU L N 1
ATOM 2203 C CA . GLU J 1 24 ? 55.087 -2.608 39.424 1.00 29.90 23 GLU L CA 1
ATOM 2204 C C . GLU J 1 24 ? 54.011 -2.021 40.341 1.00 25.29 23 GLU L C 1
ATOM 2205 O O . GLU J 1 24 ? 53.742 -0.825 40.317 1.00 26.80 23 GLU L O 1
ATOM 2211 N N . ILE J 1 25 ? 53.397 -2.877 41.158 1.00 24.89 24 ILE L N 1
ATOM 2212 C CA . ILE J 1 25 ? 52.361 -2.446 42.081 1.00 25.56 24 ILE L CA 1
ATOM 2213 C C . ILE J 1 25 ? 52.942 -1.455 43.083 1.00 25.37 24 ILE L C 1
ATOM 2214 O O . ILE J 1 25 ? 52.363 -0.389 43.297 1.00 26.35 24 ILE L O 1
ATOM 2219 N N . ALA J 1 26 ? 54.084 -1.804 43.682 1.00 24.12 25 ALA L N 1
ATOM 2220 C CA . ALA J 1 26 ? 54.719 -0.950 44.668 1.00 24.07 25 ALA L CA 1
ATOM 2221 C C . ALA J 1 26 ? 55.063 0.414 44.067 1.00 26.12 25 ALA L C 1
ATOM 2222 O O . ALA J 1 26 ? 54.919 1.443 44.729 1.00 25.58 25 ALA L O 1
ATOM 2224 N N . GLN J 1 27 ? 55.507 0.408 42.803 1.00 26.41 26 GLN L N 1
ATOM 2225 C CA . GLN J 1 27 ? 55.963 1.615 42.137 1.00 33.47 26 GLN L CA 1
ATOM 2226 C C . GLN J 1 27 ? 54.833 2.645 42.069 1.00 33.75 26 GLN L C 1
ATOM 2227 O O . GLN J 1 27 ? 55.054 3.822 42.317 1.00 30.80 26 GLN L O 1
ATOM 2233 N N . THR J 1 28 ? 53.620 2.200 41.755 1.00 31.71 27 THR L N 1
ATOM 2234 C CA . THR J 1 28 ? 52.506 3.120 41.584 1.00 34.10 27 THR L CA 1
ATOM 2235 C C . THR J 1 28 ? 52.071 3.706 42.936 1.00 30.00 27 THR L C 1
ATOM 2236 O O . THR J 1 28 ? 51.454 4.770 42.985 1.00 27.61 27 THR L O 1
ATOM 2240 N N . LEU J 1 29 ? 52.372 2.999 44.032 1.00 26.82 28 LEU L N 1
ATOM 2241 C CA . LEU J 1 29 ? 51.902 3.399 45.350 1.00 29.63 28 LEU L CA 1
ATOM 2242 C C . LEU J 1 29 ? 52.937 4.241 46.092 1.00 37.82 28 LEU L C 1
ATOM 2243 O O . LEU J 1 29 ? 52.556 4.878 47.083 1.00 36.06 28 LEU L O 1
ATOM 2248 N N . LYS J 1 30 ? 54.196 4.275 45.616 1.00 36.16 29 LYS L N 1
ATOM 2249 C CA . LYS J 1 30 ? 55.236 4.875 46.454 1.00 42.33 29 LYS L CA 1
ATOM 2250 C C . LYS J 1 30 ? 55.077 6.404 46.510 1.00 40.24 29 LYS L C 1
ATOM 2251 O O . LYS J 1 30 ? 54.992 7.022 45.434 1.00 34.55 29 LYS L O 1
#

Solvent-accessible surface area: 15913 Å² total; per-residue (Å²): 92,91,65,33,118,12,7,75,60,6,5,116,2,8,63,62,5,5,40,7,5,22,55,10,19,81,76,92,167,72,24,114,28,8,85,72,6,4,119,5,9,106,66,6,10,153,6,5,77,68,11,7,118,75,62,175,85,125,69,22,80,22,10,79,45,7,4,82,4,8,63,21,6,6,45,8,5,98,72,10,20,139,77,89,76,128,71,17,93,8,9,93,83,7,6,147,6,8,106,93,5,5,156,20,4,81,85,9,5,124,66,60,167,85,102,66,36,114,6,11,96,60,7,4,136,2,7,91,79,4,8,148,11,4,115,62,8,8,146,76,96,85,112,61,46,113,13,8,127,75,7,18,137,4,6,114,67,5,4,154,3,4,81,75,9,14,93,85,62,204,153,77,42,104,15,7,133,64,6,21,137,6,8,113,87,4,9,161,4,4,99,72,9,6,124,66,63,193,85,146,75,30,86,32,11,89,56,8,8,117,4,9,79,63,7,11,168,6,5,39,68,10,17,136,76,64,218,85,126,69,27,115,2,7,154,55,6,6,115,0,8,44,68,5,2,87,18,4,16,95,10,9,106,81,65,126,84,117,62,28,95,8,11,94,66,7,5,132,3,7,104,11,6,11,70,4,4,118,72,10,12,110,86,65,184

Foldseek 3Di:
DVVVVVVVVVVVVVVVVVVVVVVVVVVD/DVVVVVVVVVVVVVVVVVVVVVVVVVVD/DVVVVVVVVVVVVVVVVVVVVVVVVVVD/DVVVVVVVVVVVVVVVVVVVVVVVVVVVD/DVVVVVVVVVVVVVVVVVVVVVVVVVVD/DVVVVVVVVVVVVVVVVVVVVVVVVVVVD/DVVVVVVVVVVVVVVVVVVVVVVVVVVD/DVVVVVVVVVVVVVVVVVVVVVVVVVVVD/DVVVVVVVVVVVVVVVVVVVVVVVVVVVD/DVVVVVVVVVVVVVVVVVVVVVVVVVVVD

Sequence (285 aa):
GEIAQTLKEQAKTLKEIAWTLKEIAQTLEIAQTLKEQAKTLKEIAWTLKEIAQTLKGEIAQTLKEQAKTLKEIAWTLKEIAQTLGEIAQTLKEQAKTLKEIAWTLKEIAQTLKGEIAQTLKEQAKTLKEIAWTLKEIAQTLGEIAQTLKEQAKTLKEIAWTLKEIAQTLKEIAQTLKEQAKTLKEIAWTLKEIAQTLKGEIAQTLKEQAKTLKEIAWTLKEIAQTLKGEIAQTLKEQAKTLKEIAWTLKEIAQTLKGEIAQTLKEQAKTLKEIAWTLKEIAQTLK

Secondary structure (DSSP, 8-state):
-HHHHHHHHHHHHHHHHHHHHHHHHHH-/-HHHHHHHHHHHHHHHHHHHHHHHHHH-/-HHHHHHHHHHHHHHHHHHHHHHHHHH-/-HHHHHHHHHHHHHHHHHHHHHHHHHHH-/-HHHHHHHHHHHHHHHHHHHHHHHHHH-/-HHHHHHHHHHHHHHHHHHHHHHHHHHH-/-HHHHHHHHHHHHHHHHHHHHHHHHHH-/-HHHHHHHHHHHHHHHHHHHHHHHHHHH-/-HHHHHHHHHHHHHHHHHHHHHHHHHHH-/-HHHHHHHHHHHHHHHHHHHHHHHHHHH-

=== Feature glossary ===
A reading guide for the features in this record.

Start from the sequence.

  · Sequence gives the chain of amino acids in standard one-letter code (A=alanine, C=cysteine, …, Y=tyrosine), read N→C. It is the only feature that is directly encoded by the gene; all structural features are derived from the folded form of this sequence.

Fold it, and you get atomic coordinates and the backbone conformation that goes with them.

  · Structure coordinates are given as an mmCIF _atom_site loop: one row per atom with element, residue name, chain id, sequence number, and x/y/z position in Å. Only the four main-chain atoms per residue are included here; side chains are omitted to keep the record compact.

  · Backbone dihedral angles. Every residue except chain termini has a φ (preceding-C → N → Cα → C) and a ψ (N → Cα → C → next-N). They are reported in degrees following the IUPAC sign convention. Secondary structure is essentially a statement about which (φ, ψ) basin each residue occupies.

  · Eight-state secondary structure (DSSP): H is the canonical α-helix, G the tighter 3₁₀-helix, I the wider π-helix; E/B are β-structure, T and S are turns and bends, and '-' is everything else. DSSP derives these from the pattern of main-chain N–H···O=C hydrogen bonds, not from the sequence.

  · SS3 is a coarse helix/strand/coil call (letters a/b/c) made by the P-SEA algorithm from inter-Cα distances and dihedrals. It is less detailed than DSSP but needs only Cα positions.

Summarize the fold with a handful of shape descriptors and a per-residue structural alphabet.

  · Radius of gyration (Rg) is the root-mean-square distance of Cα atoms from their centroid — a single number for overall size and compactness. A globular domain of N residues has Rg ≈ 2.2·N^0.38 Å; an extended or disordered chain has a much larger Rg. The Cα contact count is the number of residue pairs whose Cα atoms are within 8 Å and are more than four positions apart in sequence — a standard proxy for tertiary packing density. The bounding box is the smallest axis-aligned box enclosing all Cα atoms.

  · 3Di is Foldseek's structural alphabet. Each residue is assigned one of twenty discrete states based on how its Cα sits relative to its spatial (not sequential) neighbors. Aligning 3Di strings finds structural homologs roughly as well as full 3D superposition, but orders of magnitude faster.

  · Solvent-accessible surface area (SASA) is the area in Å² traced out by the centre of a 1.4 Å probe sphere (a water molecule) rolled over the protein's van der Waals surface (Shrake–Rupley / Lee–Richards construction). Buried residues have near-zero SASA; fully exposed residues can exceed 200 Å². The total SASA scales roughly with the number of surface residues.

Ask how reliable the model is.

  · For AlphaFold models, the B-factor field carries pLDDT — the model's own estimate of local accuracy on a 0–100 scale. Regions with pLDDT<50 should be treated as essentially unmodeled; they often correspond to intrinsically disordered segments.

  · For experimental (PDB) structures, the B-factor (temperature factor) quantifies the positional spread of each atom in the crystal — a combination of thermal vibration and static disorder — in units of Å². High B-factors mark flexible loops or poorly resolved regions; low B-factors mark the rigid, well-ordered core.

  · Predicted Aligned Error (PAE) is an AlphaFold confidence matrix: entry (i, j) is the expected error in the position of residue j, in ångströms, when the prediction is superimposed on the true structure at residue i. Low PAE within a block of residues means that block is internally rigid and well-predicted; high PAE between two blocks means their relative placement is uncertain even if each block individually is confident.

Place it in context: what it resembles, what it is annotated as, and how it looks.

  · Structural nearest neighbors (via Foldseek easy-search vs the PDB). Reported per hit: target PDB id, E-value, and alignment TM-score. A TM-score above ~0.5 is the conventional threshold for 'same fold'.

  · Functional annotations link the protein to curated databases. InterPro entries identify conserved domains and families by matching the sequence against member-database signatures (Pfam, PROSITE, CDD, …). Gene Ontology (GO) terms describe molecular function, biological process, and cellular component in a controlled vocabulary. CATH places the structure in a hierarchical fold classification (Class/Architecture/Topology/Homologous-superfamily). The organism is the source species.

  · The contact map is a binary N×N matrix image: pixel (i, j) is dark where Cα_i and Cα_j are within 8 Å and |i−j|>4. Because the |i−j|>4 filter removes local helical contacts, off-diagonal stripes parallel to the main diagonal indicate parallel β-sheets; stripes perpendicular to it indicate antiparallel β-sheets. The Ramachandran plot scatters every residue's (φ, ψ) pair against the sterically allowed regions. The PAE heatmap renders the predicted-aligned-error matrix.

  · Six rendered views show the 3D structure from the faces of a cube — i.e. along ±x, ±y, ±z. Rendering representation is drawn randomly per protein from cartoon (secondary-structure ribbons), sticks (backbone bonds), or molecular surface; coloring is either N→C rainbow (blue at the N-terminus through red at the C-terminus) or one color per chain.